Protein AF-A0AAE5H111-F1 (afdb_monomer_lite)

Organism: Clostridium beijerinckii (NCBI:txid1520)

Radius of gyration: 22.52 Å; chains: 1; bounding box: 54×67×52 Å

Sequence (196 aa):
MTNAAKEAKIIGLPVDGLAVKIDSIIILIKTIESKINTLLEQINTVMESETFPNSIRDNIELIDSLPGAGRLTAITLIAEIGDINDSGNFKGNNNKISKRGTRIGRRALYAVALASIRSNRNGIPINKVLLEYYQANMKGKKPQIALVAIIHKIINYFFAVLRNQTRLSKEILRYINKCFRKPLFKQGRLIIFRFL

pLDDT: mean 75.71, std 18.07, range [32.31, 97.88]

Foldseek 3Di:
DVVVVVVVVVPPDPPVVVVVVVVVVVVVVVVVVVVVVVVVVVVVCQLPDPPDDPLLNLLLVQQCLDQLQHNVLSNQLCVQCDDLPPPDDDDDDDDPNDPVTDPSNVVSLLSSLVRQLDADPVRHGSHPVLVCCLVPPCVPHDVVVSSVVSSVLSVLVSSLCSVVSDHDDPVSVVVSCVVVVDDCDDPRDRPPDDDD

Secondary structure (DSSP, 8-state):
-HHHHHHTTTS----HHHHHHHHHHHHHHHHHHHHHHHHHHHHHHHHHSTTS-HHHHHHHHHHHTSTT--HHHHHHHHHHH--TT--S----SS----TT--HHHHHHHHHHHHHHT-B-TTS-BSSHHHHHHHHHH-TTS-HHHHHHHHHHHHHHHHHHHHHHT----HHHHHHHHHHT-S-SEETTEE------

Structure (mmCIF, N/CA/C/O backbone):
data_AF-A0AAE5H111-F1
#
_entry.id   AF-A0AAE5H111-F1
#
loop_
_atom_site.group_PDB
_atom_site.id
_atom_site.type_symbol
_atom_site.label_atom_id
_atom_site.label_alt_id
_atom_site.label_comp_id
_atom_site.label_asym_id
_atom_site.label_entity_id
_atom_site.label_seq_id
_atom_site.pdbx_PDB_ins_code
_atom_site.Cartn_x
_atom_site.Cartn_y
_atom_site.Cartn_z
_atom_site.occupancy
_atom_site.B_iso_or_equiv
_atom_site.auth_seq_id
_atom_site.auth_comp_id
_atom_site.auth_asym_id
_atom_site.auth_atom_id
_atom_site.pdbx_PDB_model_num
ATOM 1 N N . MET A 1 1 ? 10.559 28.827 1.288 1.00 43.19 1 MET A N 1
ATOM 2 C CA . MET A 1 1 ? 11.957 28.398 1.036 1.00 43.19 1 MET A CA 1
ATOM 3 C C . MET A 1 1 ? 12.914 29.572 0.813 1.00 43.19 1 MET A C 1
ATOM 5 O O . MET A 1 1 ? 14.088 29.434 1.114 1.00 43.19 1 MET A O 1
ATOM 9 N N . THR A 1 2 ? 12.435 30.743 0.380 1.00 48.38 2 THR A N 1
ATOM 10 C CA . THR A 1 2 ? 13.246 31.958 0.161 1.00 48.38 2 THR A CA 1
ATOM 11 C C . THR A 1 2 ? 13.731 32.653 1.442 1.00 48.38 2 THR A C 1
ATOM 13 O O . THR A 1 2 ? 14.791 33.269 1.420 1.00 48.38 2 THR A O 1
ATOM 16 N N . ASN A 1 3 ? 13.009 32.532 2.563 1.00 48.31 3 ASN A N 1
ATOM 17 C CA . ASN A 1 3 ? 13.409 33.167 3.831 1.00 48.31 3 ASN A CA 1
ATOM 18 C C . ASN A 1 3 ? 14.587 32.446 4.510 1.00 48.31 3 ASN A C 1
ATOM 20 O O . ASN A 1 3 ? 15.543 33.102 4.905 1.00 48.31 3 ASN A O 1
ATOM 24 N N . ALA A 1 4 ? 14.593 31.108 4.520 1.00 55.47 4 ALA A N 1
ATOM 25 C CA . ALA A 1 4 ? 15.712 30.318 5.049 1.00 55.47 4 ALA A CA 1
ATOM 26 C C . ALA A 1 4 ? 17.018 30.528 4.250 1.00 55.47 4 ALA A C 1
ATOM 28 O O . ALA A 1 4 ? 18.105 30.558 4.817 1.00 55.47 4 ALA A O 1
ATOM 29 N N . ALA A 1 5 ? 16.914 30.742 2.931 1.00 56.38 5 ALA A N 1
ATOM 30 C CA . ALA A 1 5 ? 18.062 31.053 2.076 1.00 56.38 5 ALA A CA 1
ATOM 31 C C . ALA A 1 5 ? 18.675 32.440 2.365 1.00 56.38 5 ALA A C 1
ATOM 33 O O . ALA A 1 5 ? 19.870 32.636 2.160 1.00 56.38 5 ALA A O 1
ATOM 34 N N . LYS A 1 6 ? 17.878 33.403 2.853 1.00 56.41 6 LYS A N 1
ATOM 35 C CA . LYS A 1 6 ? 18.365 34.738 3.240 1.00 56.41 6 LYS A CA 1
ATOM 36 C C . LYS A 1 6 ? 19.071 34.731 4.598 1.00 56.41 6 LYS A C 1
ATOM 38 O O . LYS A 1 6 ? 20.051 35.450 4.753 1.00 56.41 6 LYS A O 1
ATOM 43 N N . GLU A 1 7 ? 18.626 33.903 5.542 1.00 54.41 7 GLU A N 1
ATOM 44 C CA . GLU A 1 7 ? 19.250 33.780 6.870 1.00 54.41 7 GLU A CA 1
ATOM 45 C C . GLU A 1 7 ? 20.637 33.122 6.817 1.00 54.41 7 GLU A C 1
ATOM 47 O O . GLU A 1 7 ? 21.542 33.537 7.537 1.00 54.41 7 GLU A O 1
ATOM 52 N N . ALA A 1 8 ? 20.862 32.182 5.893 1.00 55.09 8 ALA A N 1
ATOM 53 C CA . ALA A 1 8 ? 22.177 31.566 5.691 1.00 55.09 8 ALA A CA 1
ATOM 54 C C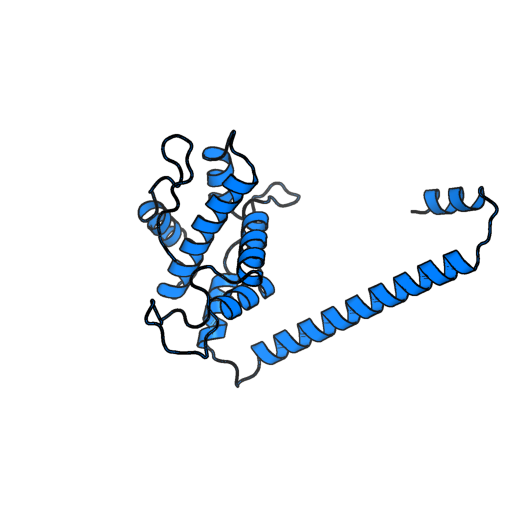 . ALA A 1 8 ? 23.257 32.563 5.219 1.00 55.09 8 ALA A C 1
ATOM 56 O O . ALA A 1 8 ? 24.440 32.344 5.461 1.00 55.09 8 ALA A O 1
ATOM 57 N N . LYS A 1 9 ? 22.866 33.684 4.592 1.00 51.09 9 LYS A N 1
ATOM 58 C CA . LYS A 1 9 ? 23.790 34.736 4.131 1.00 51.09 9 LYS A CA 1
ATOM 59 C C . LYS A 1 9 ? 24.406 35.543 5.286 1.00 51.09 9 LYS A C 1
ATOM 61 O O . LYS A 1 9 ? 25.433 36.183 5.091 1.00 51.09 9 LYS A O 1
ATOM 66 N N . ILE A 1 10 ? 23.778 35.527 6.467 1.00 54.19 10 ILE A N 1
ATOM 67 C CA . ILE A 1 10 ? 24.185 36.306 7.651 1.00 54.19 10 ILE A CA 1
ATOM 68 C C . ILE A 1 10 ? 25.302 35.594 8.436 1.00 54.19 10 ILE A C 1
ATOM 70 O O . ILE A 1 10 ? 26.107 36.247 9.097 1.00 54.19 10 ILE A O 1
ATOM 74 N N . ILE A 1 11 ? 25.416 34.268 8.317 1.00 55.59 11 ILE A N 1
ATOM 75 C CA . ILE A 1 11 ? 26.497 33.485 8.926 1.00 55.59 11 ILE A CA 1
ATOM 76 C C . ILE A 1 11 ? 27.619 33.380 7.889 1.00 55.59 11 ILE A C 1
ATOM 78 O O . ILE A 1 11 ? 27.633 32.464 7.075 1.00 55.59 11 ILE A O 1
ATOM 82 N N . GLY A 1 12 ? 28.513 34.369 7.862 1.00 48.03 12 GLY A N 1
ATOM 83 C CA . GLY A 1 12 ? 29.567 34.541 6.854 1.00 48.03 12 GLY A CA 1
ATOM 84 C C . GLY A 1 12 ? 30.634 33.437 6.787 1.00 48.03 12 GLY A C 1
ATOM 85 O O . GLY A 1 12 ? 31.807 33.712 7.009 1.00 48.03 12 GLY A O 1
ATOM 86 N N . LEU A 1 13 ? 30.263 32.208 6.423 1.00 53.59 13 LEU A N 1
ATOM 87 C CA . LEU A 1 13 ? 31.182 31.195 5.904 1.00 53.59 13 LEU A CA 1
ATOM 88 C C . LEU A 1 13 ? 30.704 30.739 4.515 1.00 53.59 13 LEU A C 1
ATOM 90 O O . LEU A 1 13 ? 29.808 29.894 4.425 1.00 53.59 13 LEU A O 1
ATOM 94 N N . PRO A 1 14 ? 31.303 31.235 3.417 1.00 58.88 14 PRO A N 1
ATOM 95 C CA . PRO A 1 14 ? 31.182 30.591 2.120 1.00 58.88 14 PRO A CA 1
ATOM 96 C C . PRO A 1 14 ? 32.030 29.317 2.167 1.00 58.88 14 PRO A C 1
ATOM 98 O O . PRO A 1 14 ? 33.199 29.300 1.797 1.00 58.88 14 PRO A O 1
ATOM 101 N N . VAL A 1 15 ? 31.476 28.238 2.718 1.00 62.09 15 VAL A N 1
ATOM 102 C CA . VAL A 1 15 ? 32.086 26.916 2.579 1.00 62.09 15 VAL A CA 1
ATOM 103 C C . VAL A 1 15 ? 31.655 26.373 1.229 1.00 62.09 15 VAL A C 1
ATOM 105 O O . VAL A 1 15 ? 30.613 25.731 1.119 1.00 62.09 15 VAL A O 1
ATOM 108 N N . ASP A 1 16 ? 32.471 26.607 0.203 1.00 68.50 16 ASP A N 1
ATOM 109 C CA . ASP A 1 16 ? 32.307 26.013 -1.132 1.00 68.50 16 ASP A CA 1
ATOM 110 C C . ASP A 1 16 ? 32.107 24.488 -1.036 1.00 68.50 16 ASP A C 1
ATOM 112 O O . ASP A 1 16 ? 31.306 23.891 -1.753 1.00 68.50 16 ASP A O 1
ATOM 116 N N . GLY A 1 17 ? 32.731 23.853 -0.037 1.00 69.19 17 GLY A N 1
ATOM 117 C CA . GLY A 1 17 ? 32.531 22.440 0.283 1.00 69.19 17 GLY A CA 1
ATOM 118 C C . GLY A 1 17 ? 31.114 22.060 0.744 1.00 69.19 17 GLY A C 1
ATOM 119 O O . GLY A 1 17 ? 30.718 20.910 0.564 1.00 69.19 17 GLY A O 1
ATOM 120 N N . LEU A 1 18 ? 30.327 22.972 1.328 1.00 73.31 18 LEU A N 1
ATOM 121 C CA . LEU A 1 18 ? 28.924 22.718 1.685 1.00 73.31 18 LEU A CA 1
ATOM 122 C C . LEU A 1 18 ? 28.033 22.745 0.439 1.00 73.31 18 LEU A C 1
ATOM 124 O O . LEU A 1 18 ? 27.199 21.856 0.279 1.00 73.31 18 LEU A O 1
ATOM 128 N N . ALA A 1 19 ? 28.249 23.715 -0.455 1.00 78.81 19 ALA A N 1
ATOM 129 C CA . ALA A 1 19 ? 27.550 23.793 -1.736 1.00 78.81 19 ALA A CA 1
ATOM 130 C C . ALA A 1 19 ? 27.813 22.533 -2.574 1.00 78.81 19 ALA A C 1
ATOM 132 O O . ALA A 1 19 ? 26.870 21.850 -2.963 1.00 78.81 19 ALA A O 1
ATOM 133 N N . VAL A 1 20 ? 29.082 22.124 -2.701 1.00 83.56 20 VAL A N 1
ATOM 134 C CA . VAL A 1 20 ? 29.473 20.889 -3.404 1.00 83.56 20 VAL A CA 1
ATOM 135 C C . VAL A 1 20 ? 28.837 19.639 -2.779 1.00 83.56 20 VAL A C 1
ATOM 137 O O . VAL A 1 20 ? 28.400 18.741 -3.500 1.00 83.56 20 VAL A O 1
ATOM 140 N 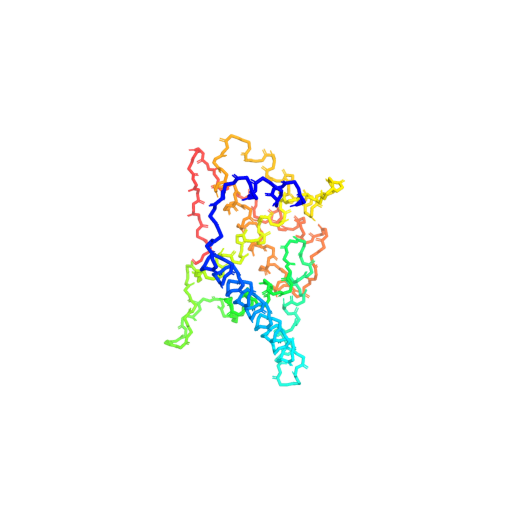N . LYS A 1 21 ? 28.737 19.559 -1.443 1.00 82.25 21 LYS A N 1
ATOM 141 C CA . LYS A 1 21 ? 28.055 18.442 -0.758 1.00 82.25 21 LYS A CA 1
ATOM 142 C C . LYS A 1 21 ? 26.555 18.418 -1.044 1.00 82.25 21 LYS A C 1
ATOM 144 O O . LYS A 1 21 ? 26.013 17.343 -1.292 1.00 82.25 21 LYS A O 1
ATOM 149 N N . ILE A 1 22 ? 25.890 19.571 -1.000 1.00 88.94 22 ILE A N 1
ATOM 150 C CA . ILE A 1 22 ? 24.458 19.686 -1.302 1.00 88.94 22 ILE A CA 1
ATOM 151 C C . ILE A 1 22 ? 24.202 19.290 -2.757 1.00 88.94 22 ILE A C 1
ATOM 153 O O . ILE A 1 22 ? 23.340 18.449 -3.004 1.00 88.94 22 ILE A O 1
ATOM 157 N N . ASP A 1 23 ? 25.000 19.799 -3.695 1.00 88.38 23 ASP A N 1
ATOM 158 C CA . ASP A 1 23 ? 24.898 19.450 -5.113 1.00 88.38 23 ASP A CA 1
ATOM 159 C C . ASP A 1 23 ? 25.121 17.952 -5.339 1.00 88.38 23 ASP A C 1
ATOM 161 O O . ASP A 1 23 ? 24.342 17.304 -6.039 1.00 88.38 23 ASP A O 1
ATOM 165 N N . SER A 1 24 ? 26.112 17.365 -4.665 1.00 89.00 24 SER A N 1
ATOM 166 C CA . SER A 1 24 ? 26.372 15.922 -4.718 1.00 89.00 24 SER A CA 1
ATOM 167 C C . SER A 1 24 ? 25.183 15.099 -4.208 1.00 89.00 24 SER A C 1
ATOM 169 O O . SER A 1 24 ? 24.798 14.114 -4.838 1.00 89.00 24 SER A O 1
ATOM 171 N N . ILE A 1 25 ? 24.561 15.504 -3.094 1.00 93.56 25 ILE A N 1
ATOM 172 C CA . ILE A 1 25 ? 23.369 14.834 -2.546 1.00 93.56 25 ILE A CA 1
ATOM 173 C C . ILE A 1 25 ? 22.183 14.975 -3.503 1.00 93.56 25 ILE A C 1
ATOM 175 O O . ILE A 1 25 ? 21.464 14.004 -3.725 1.00 93.56 25 ILE A O 1
ATOM 179 N N . ILE A 1 26 ? 21.987 16.151 -4.101 1.00 95.81 26 ILE A N 1
ATOM 180 C CA . ILE A 1 26 ? 20.918 16.383 -5.078 1.00 95.81 26 ILE A CA 1
ATOM 181 C C . ILE A 1 26 ? 21.113 15.485 -6.304 1.00 95.81 26 ILE A C 1
ATOM 183 O O . ILE A 1 26 ? 20.158 14.848 -6.748 1.00 95.81 26 ILE A O 1
ATOM 187 N N . ILE A 1 27 ? 22.336 15.394 -6.837 1.00 95.75 27 ILE A N 1
ATOM 188 C CA . ILE A 1 27 ? 22.666 14.504 -7.960 1.00 95.75 27 ILE A CA 1
ATOM 189 C C . ILE A 1 27 ? 22.398 13.045 -7.581 1.00 95.75 27 ILE A C 1
ATOM 191 O O . ILE A 1 27 ? 21.806 12.304 -8.370 1.00 95.75 27 ILE A O 1
ATOM 195 N N . LEU A 1 28 ? 22.778 12.630 -6.370 1.00 96.25 28 LEU A N 1
ATOM 196 C CA . LEU A 1 28 ? 22.537 11.273 -5.890 1.00 96.25 28 LEU A CA 1
ATOM 197 C C . LEU A 1 28 ? 21.036 10.967 -5.779 1.00 96.25 28 LEU A C 1
ATOM 199 O O . LEU A 1 28 ? 20.600 9.930 -6.274 1.00 96.25 28 LEU A O 1
ATOM 203 N N . ILE A 1 29 ? 20.241 11.870 -5.195 1.00 96.88 29 ILE A N 1
ATOM 204 C CA . ILE A 1 29 ? 18.779 11.727 -5.097 1.00 96.88 29 ILE A CA 1
ATOM 205 C C . ILE A 1 29 ? 18.167 11.598 -6.494 1.00 96.88 29 ILE A C 1
ATOM 207 O O . ILE A 1 29 ? 17.447 10.635 -6.745 1.00 96.88 29 ILE A O 1
ATOM 211 N N . LYS A 1 30 ? 18.529 12.486 -7.430 1.00 96.81 30 LYS A N 1
ATOM 212 C CA . LYS A 1 30 ? 18.050 12.435 -8.823 1.00 96.81 30 LYS A CA 1
ATOM 213 C C . LYS A 1 30 ? 18.423 11.128 -9.521 1.00 96.81 30 LYS A C 1
ATOM 215 O O . LYS A 1 30 ? 17.625 10.559 -10.263 1.00 96.81 30 LYS A O 1
ATOM 220 N N . THR A 1 31 ? 19.635 10.633 -9.278 1.00 97.25 31 THR A N 1
ATOM 221 C CA . THR A 1 31 ? 20.095 9.357 -9.840 1.00 97.25 31 THR A CA 1
ATOM 222 C C . THR A 1 31 ? 19.275 8.197 -9.281 1.00 97.25 31 THR A C 1
ATOM 224 O O . THR A 1 31 ? 18.833 7.339 -10.042 1.00 97.25 31 THR A O 1
ATOM 227 N N . ILE A 1 32 ? 19.016 8.182 -7.970 1.00 97.12 32 ILE A N 1
ATOM 228 C CA . ILE A 1 32 ? 18.171 7.168 -7.329 1.00 97.12 32 ILE A CA 1
ATOM 229 C C . ILE A 1 32 ? 16.742 7.228 -7.880 1.00 97.12 32 ILE A C 1
ATOM 231 O O . ILE A 1 32 ? 16.194 6.185 -8.221 1.00 97.12 32 ILE A O 1
ATOM 235 N N . GLU A 1 33 ? 16.160 8.418 -8.035 1.00 96.88 33 GLU A N 1
ATOM 236 C CA . GLU A 1 33 ? 14.831 8.600 -8.635 1.00 96.88 33 GLU A CA 1
ATOM 237 C C . GLU A 1 33 ? 14.772 8.040 -10.063 1.00 96.88 33 GLU A C 1
ATOM 239 O O . GLU A 1 33 ? 13.875 7.263 -10.389 1.00 96.88 33 GLU A O 1
ATOM 244 N N . SER A 1 34 ? 15.773 8.345 -10.897 1.00 96.81 34 SER A N 1
ATOM 245 C CA . SER A 1 34 ? 15.881 7.795 -12.254 1.00 96.81 34 SER A CA 1
ATOM 246 C C . SER A 1 34 ? 15.964 6.263 -12.256 1.00 96.81 34 SER A C 1
ATOM 248 O O . SER A 1 34 ? 15.281 5.601 -13.044 1.00 96.81 34 SER A O 1
ATOM 250 N N . LYS A 1 35 ? 16.755 5.677 -11.348 1.00 97.88 35 LYS A N 1
ATOM 251 C CA . LYS A 1 35 ? 16.878 4.217 -11.234 1.00 97.88 35 LYS A CA 1
ATOM 252 C C . LYS A 1 35 ? 15.602 3.559 -10.720 1.00 97.88 35 LYS A C 1
ATOM 254 O O . LYS A 1 35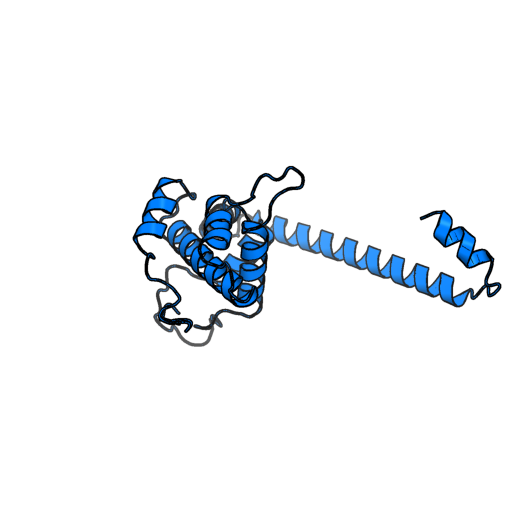 ? 15.245 2.502 -11.232 1.00 97.88 35 LYS A O 1
ATOM 259 N N . ILE A 1 36 ? 14.893 4.180 -9.778 1.00 95.88 36 ILE A N 1
ATOM 260 C CA . ILE A 1 36 ? 13.581 3.705 -9.322 1.00 95.88 36 ILE A CA 1
ATOM 261 C C . ILE A 1 36 ? 12.608 3.660 -10.502 1.00 95.88 36 ILE A C 1
ATOM 263 O O . ILE A 1 36 ? 11.995 2.623 -10.729 1.00 95.88 36 ILE A O 1
ATOM 267 N N . ASN A 1 37 ? 12.516 4.734 -11.290 1.00 96.06 37 ASN A N 1
ATOM 268 C CA . ASN A 1 37 ? 11.602 4.788 -12.434 1.00 96.06 37 ASN A CA 1
ATOM 269 C C . ASN A 1 37 ? 11.939 3.727 -13.489 1.00 96.06 37 ASN A C 1
ATOM 271 O O . ASN A 1 37 ? 11.051 3.010 -13.939 1.00 96.06 37 ASN A O 1
ATOM 275 N N . THR A 1 38 ? 13.228 3.547 -13.793 1.00 97.12 38 THR A N 1
ATOM 276 C CA . THR A 1 38 ? 13.682 2.512 -14.739 1.00 97.12 38 THR A CA 1
ATOM 277 C C . THR A 1 38 ? 13.286 1.106 -14.274 1.00 97.12 38 THR A C 1
ATOM 279 O O . THR A 1 38 ? 12.820 0.290 -15.064 1.00 97.12 38 THR A O 1
ATOM 282 N N . LEU A 1 39 ? 13.439 0.806 -12.979 1.00 95.25 39 LEU A N 1
ATOM 283 C CA . LEU A 1 39 ? 13.034 -0.487 -12.420 1.00 95.25 39 LEU A CA 1
ATOM 284 C C . LEU A 1 39 ? 11.514 -0.679 -12.454 1.00 95.25 39 LEU A C 1
ATOM 286 O O . LEU A 1 39 ? 11.043 -1.783 -12.714 1.00 95.25 39 LEU A O 1
ATOM 290 N N . LEU A 1 40 ? 10.743 0.381 -12.201 1.00 92.94 40 LEU A N 1
ATOM 291 C CA . LEU A 1 40 ? 9.283 0.328 -12.280 1.00 92.94 40 LEU A CA 1
ATOM 292 C C . LEU A 1 40 ? 8.802 0.034 -13.704 1.00 92.94 40 LEU A C 1
ATOM 294 O O . LEU A 1 40 ? 7.904 -0.788 -13.878 1.00 92.94 40 LEU A O 1
ATOM 298 N N . GLU A 1 41 ? 9.420 0.650 -14.710 1.00 93.56 41 GLU A N 1
ATOM 299 C CA . GLU A 1 41 ? 9.144 0.355 -16.119 1.00 93.56 41 GLU A CA 1
ATOM 300 C C . GLU A 1 41 ? 9.464 -1.102 -16.451 1.00 93.56 41 GLU A C 1
ATOM 302 O O . GLU A 1 41 ? 8.610 -1.802 -16.983 1.00 93.56 41 GLU A O 1
ATOM 307 N N . GLN A 1 42 ? 10.633 -1.603 -16.041 1.00 94.38 42 GLN A N 1
ATOM 308 C CA . GLN A 1 42 ? 11.007 -3.005 -16.255 1.00 94.38 42 GLN A CA 1
ATOM 309 C C . GLN A 1 42 ? 10.018 -3.988 -15.616 1.00 94.38 42 GLN A C 1
ATOM 311 O O . GLN A 1 42 ? 9.664 -4.987 -16.241 1.00 94.38 42 GLN A O 1
ATOM 316 N N . ILE A 1 43 ? 9.545 -3.708 -14.395 1.00 91.81 43 ILE A N 1
ATOM 317 C CA . ILE A 1 43 ? 8.518 -4.530 -13.738 1.00 91.81 43 ILE A CA 1
ATOM 318 C C . ILE A 1 43 ? 7.243 -4.547 -14.581 1.00 91.81 43 ILE A C 1
ATOM 320 O O . ILE A 1 43 ? 6.702 -5.622 -14.828 1.00 91.81 43 ILE A O 1
ATOM 324 N N . ASN A 1 44 ? 6.768 -3.388 -15.041 1.00 90.12 44 ASN A N 1
ATOM 325 C CA . ASN A 1 44 ? 5.556 -3.321 -15.858 1.00 90.12 44 ASN A CA 1
ATOM 326 C C . ASN A 1 44 ? 5.725 -4.072 -17.187 1.00 90.12 44 ASN A C 1
ATOM 328 O O . ASN A 1 44 ? 4.864 -4.879 -17.525 1.00 90.12 44 ASN A O 1
ATOM 332 N N . THR A 1 45 ? 6.866 -3.921 -17.864 1.00 92.94 45 THR A N 1
ATOM 333 C CA . THR A 1 45 ? 7.179 -4.663 -19.094 1.00 92.94 45 THR A CA 1
ATOM 334 C C . THR A 1 45 ? 7.150 -6.175 -18.874 1.00 92.94 45 THR A C 1
ATOM 336 O O . THR A 1 45 ? 6.570 -6.908 -19.670 1.00 92.94 45 THR A O 1
ATOM 339 N N . VAL A 1 46 ? 7.734 -6.666 -17.774 1.00 91.62 46 VAL A N 1
ATOM 340 C CA . VAL A 1 46 ? 7.700 -8.099 -17.438 1.00 91.62 46 VAL A CA 1
ATOM 341 C C . VAL A 1 46 ? 6.265 -8.554 -17.165 1.00 91.62 46 VAL A C 1
ATOM 343 O O . VAL A 1 46 ? 5.843 -9.598 -17.659 1.00 91.62 46 VAL A O 1
ATOM 346 N N . MET A 1 47 ? 5.490 -7.759 -16.431 1.00 87.31 47 MET A N 1
ATOM 347 C CA . MET A 1 47 ? 4.095 -8.068 -16.110 1.00 87.31 47 MET A CA 1
ATOM 348 C C . MET A 1 47 ? 3.199 -8.139 -17.352 1.00 87.31 47 MET A C 1
ATOM 350 O O . MET A 1 47 ? 2.274 -8.949 -17.389 1.00 87.31 47 MET A O 1
ATOM 354 N N . GLU A 1 48 ? 3.469 -7.325 -18.368 1.00 88.06 48 GLU A N 1
ATOM 355 C CA . GLU A 1 48 ? 2.701 -7.248 -19.619 1.00 88.06 48 GLU A CA 1
ATOM 356 C C . GLU A 1 48 ? 3.202 -8.228 -20.693 1.00 88.06 48 GLU A C 1
ATOM 358 O O . GLU A 1 48 ? 2.509 -8.471 -21.676 1.00 88.06 48 GLU A O 1
ATOM 363 N N . SER A 1 49 ? 4.358 -8.865 -20.485 1.00 91.25 49 SER A N 1
ATOM 364 C CA . SER A 1 49 ? 4.951 -9.793 -21.455 1.00 91.25 49 SER A CA 1
ATOM 365 C C . SER A 1 49 ? 4.131 -11.074 -21.641 1.00 91.25 49 SER A C 1
ATOM 367 O O . SER A 1 49 ? 3.678 -11.674 -20.673 1.00 91.25 49 SER A O 1
ATOM 369 N N . GLU A 1 50 ? 3.957 -11.561 -22.868 1.00 86.31 50 GLU A N 1
ATOM 370 C CA . GLU A 1 50 ? 3.113 -12.739 -23.163 1.00 86.31 50 GLU A CA 1
ATOM 371 C C . GLU A 1 50 ? 3.512 -14.015 -22.399 1.00 86.31 50 GLU A C 1
ATOM 373 O O . GLU A 1 50 ? 2.685 -14.894 -22.169 1.00 86.31 50 GLU A O 1
ATOM 378 N N . THR A 1 51 ? 4.767 -14.101 -21.956 1.00 89.69 51 THR A N 1
ATOM 379 C CA . THR A 1 51 ? 5.304 -15.230 -21.188 1.00 89.69 51 THR A CA 1
ATOM 380 C C . THR A 1 51 ? 4.892 -15.217 -19.715 1.00 89.69 51 THR A C 1
ATOM 382 O O . THR A 1 51 ? 5.042 -16.233 -19.031 1.00 89.69 51 THR A O 1
ATOM 385 N N . PHE A 1 52 ? 4.373 -14.099 -19.201 1.00 87.56 52 PHE A N 1
ATOM 386 C CA . PHE A 1 52 ? 3.961 -13.999 -17.807 1.00 87.56 52 PHE A CA 1
ATOM 387 C C . PHE A 1 52 ? 2.601 -14.688 -17.573 1.00 87.56 52 PHE A C 1
ATOM 389 O O . PHE A 1 52 ? 1.638 -14.398 -18.287 1.00 87.56 52 PHE A O 1
ATOM 396 N N . PRO A 1 53 ? 2.466 -15.566 -16.559 1.00 88.31 53 PRO A N 1
ATOM 397 C CA . PRO A 1 53 ? 1.250 -16.354 -16.365 1.00 88.31 53 PRO A CA 1
ATOM 398 C C . PRO A 1 53 ? -0.001 -15.502 -16.109 1.00 88.31 53 PRO A C 1
ATOM 400 O O . PRO A 1 53 ? -0.053 -14.731 -15.146 1.00 88.31 53 PRO A O 1
ATOM 403 N N . ASN A 1 54 ? -1.050 -15.715 -16.910 1.00 86.94 54 ASN A N 1
ATOM 404 C CA . ASN A 1 54 ? -2.335 -15.014 -16.766 1.00 86.94 54 ASN A CA 1
ATOM 405 C C . ASN A 1 54 ? -2.962 -15.212 -15.378 1.00 86.94 54 ASN A C 1
ATOM 407 O O . ASN A 1 54 ? -3.408 -14.248 -14.771 1.00 86.94 54 ASN A O 1
ATOM 411 N N . SER A 1 55 ? -2.869 -16.418 -14.809 1.00 84.94 55 SER A N 1
ATOM 412 C CA . SER A 1 55 ? -3.371 -16.703 -13.457 1.00 84.94 55 SER A CA 1
ATOM 413 C C . SER A 1 55 ? -2.751 -15.807 -12.378 1.00 84.94 55 SER A C 1
ATOM 415 O O . SER A 1 55 ? -3.414 -15.428 -11.415 1.00 84.94 55 SER A O 1
ATOM 417 N N . ILE A 1 56 ? -1.476 -15.438 -12.527 1.00 87.00 56 ILE A N 1
ATOM 418 C CA . ILE A 1 56 ? -0.787 -14.546 -11.592 1.00 87.00 56 ILE A CA 1
ATOM 419 C C . ILE A 1 56 ? -1.234 -13.097 -11.817 1.00 87.00 56 ILE A C 1
ATOM 421 O O . ILE A 1 56 ? -1.410 -12.367 -10.841 1.00 87.00 56 ILE A O 1
ATOM 425 N N . ARG A 1 57 ? -1.474 -12.683 -13.070 1.00 88.38 57 ARG A N 1
ATOM 426 C CA . ARG A 1 57 ? -2.019 -11.349 -13.383 1.00 88.38 57 ARG A CA 1
ATOM 427 C C . ARG A 1 57 ? -3.388 -11.142 -12.764 1.00 88.38 57 ARG A C 1
ATOM 429 O O . ARG A 1 57 ? -3.583 -10.141 -12.082 1.00 88.38 57 ARG A O 1
ATOM 436 N N . ASP A 1 58 ? -4.277 -12.111 -12.942 1.00 88.38 58 ASP A N 1
ATOM 437 C CA . ASP A 1 58 ? -5.641 -12.055 -12.422 1.00 88.38 58 ASP A CA 1
ATOM 438 C C . ASP A 1 58 ? -5.616 -11.938 -10.892 1.00 88.38 58 ASP A C 1
ATOM 440 O O . ASP A 1 58 ? -6.274 -11.079 -10.306 1.00 88.38 58 ASP A O 1
ATOM 444 N N . ASN A 1 59 ? -4.756 -12.717 -10.227 1.00 89.06 59 ASN A N 1
ATOM 445 C CA . ASN A 1 59 ? -4.555 -12.624 -8.780 1.00 89.06 59 ASN A CA 1
ATOM 446 C C . ASN A 1 59 ? -4.022 -11.250 -8.333 1.00 89.06 59 ASN A C 1
ATOM 448 O O . ASN A 1 59 ? -4.446 -10.733 -7.296 1.00 89.06 59 ASN A O 1
ATOM 452 N N . ILE A 1 60 ? -3.101 -10.648 -9.092 1.00 90.38 60 ILE A N 1
ATOM 453 C CA . ILE A 1 60 ? -2.592 -9.299 -8.809 1.00 90.38 60 ILE A CA 1
ATOM 454 C C . ILE A 1 60 ? -3.710 -8.269 -8.962 1.00 90.38 60 ILE A C 1
ATOM 456 O O . ILE A 1 60 ? -3.872 -7.440 -8.070 1.00 90.38 60 ILE A O 1
ATOM 460 N N . GLU A 1 61 ? -4.503 -8.338 -10.033 1.00 89.88 61 GLU A N 1
ATOM 461 C CA . GLU A 1 61 ? -5.629 -7.429 -10.267 1.00 89.88 61 GLU A CA 1
ATOM 462 C C . GLU A 1 61 ? -6.687 -7.549 -9.161 1.00 89.88 61 GLU A C 1
ATOM 464 O O . GLU A 1 61 ? -7.195 -6.549 -8.647 1.00 89.88 61 GLU A O 1
ATOM 469 N N . LEU A 1 62 ? -6.975 -8.775 -8.724 1.00 89.06 62 LEU A N 1
ATOM 470 C CA . LEU A 1 62 ? -7.886 -9.034 -7.617 1.00 89.06 62 LEU A CA 1
ATOM 471 C C . LEU A 1 62 ? -7.404 -8.390 -6.310 1.00 89.06 62 LEU A C 1
ATOM 473 O O . LEU A 1 62 ? -8.215 -7.782 -5.606 1.00 89.06 62 LEU A O 1
ATOM 477 N N . ILE A 1 63 ? -6.110 -8.476 -5.981 1.00 89.00 63 ILE A N 1
ATOM 478 C CA . ILE A 1 63 ? -5.563 -7.810 -4.788 1.00 89.00 63 ILE A CA 1
ATOM 479 C C . ILE A 1 63 ? -5.516 -6.289 -4.968 1.00 89.00 63 ILE A C 1
ATOM 481 O O . ILE A 1 63 ? -5.863 -5.572 -4.033 1.00 89.00 63 ILE A O 1
ATOM 485 N N . ASP A 1 64 ? -5.120 -5.789 -6.139 1.00 90.31 64 ASP A N 1
ATOM 486 C CA . ASP A 1 64 ? -5.046 -4.351 -6.446 1.00 90.31 64 ASP A CA 1
ATOM 487 C C . ASP A 1 64 ? -6.427 -3.674 -6.391 1.00 90.31 64 ASP A C 1
ATOM 489 O O . ASP A 1 64 ? -6.556 -2.510 -6.023 1.00 90.31 64 ASP A O 1
ATOM 493 N N . SER A 1 65 ? -7.499 -4.430 -6.647 1.00 87.56 65 SER A N 1
ATOM 494 C CA . SER A 1 65 ? -8.875 -3.940 -6.490 1.00 87.56 65 SER A CA 1
ATOM 495 C C . SER A 1 65 ? -9.266 -3.614 -5.038 1.00 87.56 65 SER A C 1
ATOM 497 O O . SER A 1 65 ? -10.320 -3.017 -4.793 1.00 87.56 65 SER A O 1
ATOM 499 N N . LEU A 1 66 ? -8.454 -4.008 -4.051 1.00 85.31 66 LEU A N 1
ATOM 500 C CA . LEU A 1 66 ? -8.768 -3.822 -2.641 1.00 85.31 66 LEU A CA 1
ATOM 501 C C . LEU A 1 66 ? -8.375 -2.424 -2.155 1.00 85.31 66 LEU A C 1
ATOM 503 O O . LEU A 1 66 ? -7.219 -2.020 -2.273 1.00 85.31 66 LEU A O 1
ATOM 507 N N . PRO A 1 67 ? -9.288 -1.693 -1.492 1.00 83.62 67 PRO A N 1
ATOM 508 C CA . PRO A 1 67 ? -8.988 -0.357 -0.999 1.00 83.62 67 PRO A CA 1
ATOM 509 C C . PRO A 1 67 ? -7.869 -0.4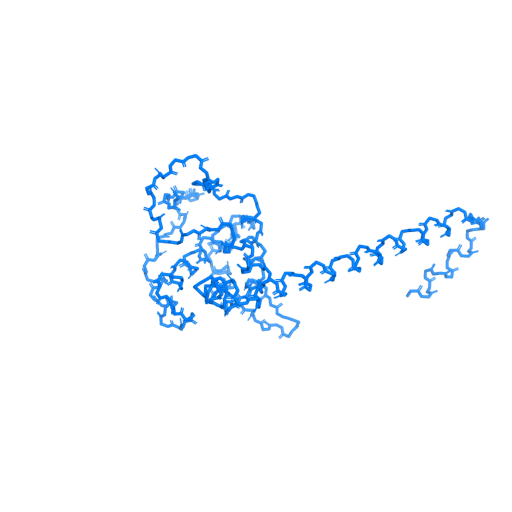02 0.047 1.00 83.62 67 PRO A C 1
ATOM 511 O O . PRO A 1 67 ? -8.030 -0.991 1.119 1.00 83.62 67 PRO A O 1
ATOM 514 N N . GLY A 1 68 ? -6.752 0.254 -0.273 1.00 85.12 68 GLY A N 1
ATOM 515 C CA . GLY A 1 68 ? -5.540 0.295 0.547 1.00 85.12 68 GLY A CA 1
ATOM 516 C C . GLY A 1 68 ? -4.414 -0.623 0.059 1.00 85.12 68 GLY A C 1
ATOM 517 O O . GLY A 1 68 ? -3.287 -0.459 0.522 1.00 85.12 68 GLY A O 1
ATOM 518 N N . ALA A 1 69 ? -4.677 -1.543 -0.874 1.00 89.00 69 ALA A N 1
ATOM 519 C CA . ALA A 1 69 ? -3.646 -2.271 -1.606 1.00 89.00 69 ALA A CA 1
ATOM 520 C C . ALA A 1 69 ? -3.423 -1.580 -2.956 1.00 89.00 69 ALA A C 1
ATOM 522 O O . ALA A 1 69 ? -4.373 -1.340 -3.683 1.00 89.00 69 ALA A O 1
ATOM 523 N N . GLY A 1 70 ? -2.181 -1.205 -3.257 1.00 88.81 70 GLY A N 1
ATOM 524 C CA . GLY A 1 70 ? -1.813 -0.680 -4.575 1.00 88.81 70 GLY A CA 1
ATOM 525 C C . GLY A 1 70 ? -1.030 -1.701 -5.395 1.00 88.81 70 GLY A C 1
ATOM 526 O O . GLY A 1 70 ? -0.428 -2.617 -4.827 1.00 88.81 70 GLY A O 1
ATOM 527 N N . ARG A 1 71 ? -0.943 -1.491 -6.708 1.00 90.38 71 ARG A N 1
ATOM 528 C CA . ARG A 1 71 ? -0.346 -2.418 -7.683 1.00 90.38 71 ARG A CA 1
ATOM 529 C C . ARG A 1 71 ? 0.986 -3.030 -7.252 1.00 90.38 71 ARG A C 1
ATOM 531 O O . ARG A 1 71 ? 1.112 -4.246 -7.193 1.00 90.38 71 ARG A O 1
ATOM 538 N N . LEU A 1 72 ? 1.972 -2.216 -6.868 1.00 91.44 72 LEU A N 1
ATOM 539 C CA . LEU A 1 72 ? 3.286 -2.724 -6.435 1.00 91.44 72 LEU A CA 1
ATOM 540 C C . LEU A 1 72 ? 3.204 -3.560 -5.154 1.00 91.44 72 LEU A C 1
ATOM 542 O O . LEU A 1 72 ? 3.915 -4.555 -5.010 1.00 91.44 72 LEU A O 1
ATOM 546 N N . THR A 1 73 ? 2.325 -3.179 -4.223 1.00 91.81 73 THR A N 1
ATOM 547 C CA . THR A 1 73 ? 2.089 -3.977 -3.014 1.00 91.81 73 THR A CA 1
ATOM 548 C C . THR A 1 73 ? 1.374 -5.280 -3.346 1.00 91.81 73 THR A C 1
ATOM 550 O O . THR A 1 73 ? 1.737 -6.299 -2.773 1.00 91.81 73 THR A O 1
ATOM 553 N N . ALA A 1 74 ? 0.442 -5.280 -4.303 1.00 91.38 74 ALA A N 1
ATOM 554 C CA . ALA A 1 74 ? -0.224 -6.481 -4.795 1.00 91.38 74 ALA A CA 1
ATOM 555 C C . ALA A 1 74 ? 0.777 -7.440 -5.461 1.00 91.38 74 ALA A C 1
ATOM 557 O O . ALA A 1 74 ? 0.847 -8.601 -5.069 1.00 91.38 74 ALA A O 1
ATOM 558 N N . ILE A 1 75 ? 1.629 -6.933 -6.362 1.00 91.44 75 ILE A N 1
ATOM 559 C CA . ILE A 1 75 ? 2.731 -7.689 -6.984 1.00 91.44 75 ILE A CA 1
ATOM 560 C C . ILE A 1 75 ? 3.638 -8.294 -5.907 1.00 91.44 75 ILE A C 1
ATOM 562 O O . ILE A 1 75 ? 3.903 -9.493 -5.917 1.00 91.44 75 ILE A O 1
ATOM 566 N N . THR A 1 76 ? 4.065 -7.480 -4.936 1.00 91.00 76 THR A N 1
ATOM 567 C CA . THR A 1 76 ? 4.918 -7.941 -3.830 1.00 91.00 76 T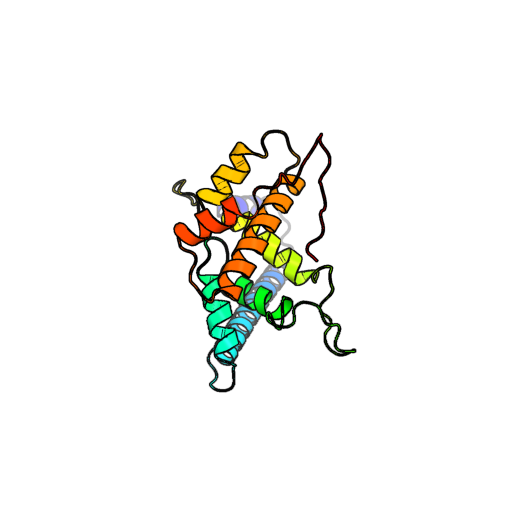HR A CA 1
ATOM 568 C C . THR A 1 76 ? 4.229 -9.038 -3.022 1.00 91.00 76 THR A C 1
ATOM 570 O O . THR A 1 76 ? 4.844 -10.039 -2.686 1.00 91.00 76 THR A O 1
ATOM 573 N N . LEU A 1 77 ? 2.948 -8.876 -2.695 1.00 88.69 77 LEU A N 1
ATOM 574 C CA . LEU A 1 77 ? 2.210 -9.861 -1.909 1.00 88.69 77 LEU A CA 1
ATOM 575 C C . LEU A 1 77 ? 2.061 -11.185 -2.654 1.00 88.69 77 LEU A C 1
ATOM 577 O O . LEU A 1 77 ? 2.292 -12.223 -2.048 1.00 88.69 77 LEU A O 1
ATOM 581 N N . ILE A 1 78 ? 1.730 -11.162 -3.945 1.00 86.56 78 ILE A N 1
ATOM 582 C CA . ILE A 1 78 ? 1.623 -12.379 -4.759 1.00 86.56 78 ILE A CA 1
ATOM 583 C C . ILE A 1 78 ? 2.976 -13.085 -4.878 1.00 86.56 78 ILE A C 1
ATOM 585 O O . ILE A 1 78 ? 3.047 -14.295 -4.672 1.00 86.56 78 ILE A O 1
ATOM 589 N N . ALA A 1 79 ? 4.057 -12.334 -5.101 1.00 86.19 79 ALA A N 1
ATOM 590 C CA . ALA A 1 79 ? 5.409 -12.889 -5.137 1.00 86.19 79 ALA A CA 1
ATOM 591 C C . ALA A 1 79 ? 5.813 -13.558 -3.807 1.00 86.19 79 ALA A C 1
ATOM 593 O O . ALA A 1 79 ? 6.522 -14.560 -3.805 1.00 86.19 79 ALA A O 1
ATOM 594 N N . GLU A 1 80 ? 5.346 -13.026 -2.674 1.00 82.38 80 GLU A N 1
ATOM 595 C CA . GLU A 1 80 ? 5.664 -13.538 -1.334 1.00 82.38 80 GLU A CA 1
ATOM 596 C C . GLU A 1 80 ? 4.726 -14.664 -0.858 1.00 82.38 80 GLU A C 1
ATOM 598 O O . GLU A 1 80 ? 5.111 -15.462 0.000 1.00 82.38 80 GLU A O 1
ATOM 603 N N . ILE A 1 81 ? 3.493 -14.719 -1.376 1.00 73.81 81 ILE A N 1
ATOM 604 C CA . ILE A 1 81 ? 2.490 -15.753 -1.066 1.00 73.81 81 ILE A CA 1
ATOM 605 C C . ILE A 1 81 ? 2.717 -17.017 -1.907 1.00 73.81 81 ILE A C 1
ATOM 607 O O . ILE A 1 81 ? 2.421 -18.108 -1.428 1.00 73.81 81 ILE A O 1
ATOM 611 N N . GLY A 1 82 ? 3.272 -16.902 -3.115 1.00 69.75 82 GLY A N 1
ATOM 612 C CA . GLY A 1 82 ? 3.515 -18.054 -3.983 1.00 69.75 82 GLY A CA 1
ATOM 613 C C . GLY A 1 82 ? 2.221 -18.740 -4.439 1.00 69.75 82 GLY A C 1
ATOM 614 O O . GLY A 1 82 ? 1.204 -18.083 -4.656 1.00 69.75 82 GLY A O 1
ATOM 615 N N . ASP A 1 83 ? 2.264 -20.064 -4.615 1.00 62.88 83 ASP A N 1
ATOM 616 C CA . ASP A 1 83 ? 1.127 -20.844 -5.115 1.00 62.88 83 ASP A CA 1
ATOM 617 C C . ASP A 1 83 ? 0.022 -20.987 -4.050 1.00 62.88 83 ASP A C 1
ATOM 619 O O . ASP A 1 83 ? 0.215 -21.579 -2.987 1.00 62.88 83 ASP A O 1
ATOM 623 N N . ILE A 1 84 ? -1.154 -20.431 -4.343 1.00 60.03 84 ILE A N 1
ATOM 624 C CA . ILE A 1 84 ? -2.297 -20.331 -3.421 1.00 60.03 84 ILE A CA 1
ATOM 625 C C . ILE A 1 84 ? -2.997 -21.692 -3.242 1.00 60.03 84 ILE A C 1
ATOM 627 O O . ILE A 1 84 ? -3.689 -21.906 -2.243 1.00 60.03 84 ILE A O 1
ATOM 631 N N . ASN A 1 85 ? -2.802 -22.625 -4.181 1.00 56.03 85 ASN A N 1
ATOM 632 C CA . ASN A 1 85 ? -3.449 -23.939 -4.168 1.00 56.03 85 ASN A CA 1
ATOM 633 C C . ASN A 1 85 ? -2.714 -24.980 -3.309 1.00 56.03 85 ASN A C 1
ATOM 635 O O . ASN A 1 85 ? -3.331 -25.955 -2.868 1.00 56.03 85 ASN A O 1
ATOM 639 N N . ASP A 1 86 ? -1.428 -24.773 -3.006 1.00 52.47 86 ASP A N 1
ATOM 640 C CA . ASP A 1 86 ? -0.648 -25.681 -2.159 1.00 52.47 86 ASP A CA 1
ATOM 641 C C . ASP A 1 86 ? -0.929 -25.388 -0.671 1.00 52.47 86 ASP A C 1
ATOM 643 O O . ASP A 1 86 ? -0.146 -24.812 0.085 1.00 52.47 86 ASP A O 1
ATOM 647 N N . SER A 1 87 ? -2.113 -25.822 -0.242 1.00 44.19 87 SER A N 1
ATOM 648 C CA . SER A 1 87 ? -2.637 -25.761 1.126 1.00 44.19 87 SER A CA 1
ATOM 649 C C . SER A 1 87 ? -1.921 -26.711 2.107 1.00 44.19 87 SER A C 1
ATOM 651 O O . SER A 1 87 ? -2.540 -27.497 2.820 1.00 44.19 87 SER A O 1
ATOM 653 N N . GLY A 1 88 ? -0.593 -26.596 2.213 1.00 47.75 88 GLY A N 1
ATOM 654 C CA . GLY A 1 88 ? 0.156 -27.069 3.382 1.00 47.75 88 GLY A CA 1
ATOM 655 C C . GLY A 1 88 ? 0.885 -28.408 3.264 1.00 47.75 88 GLY A C 1
ATOM 656 O O . GLY A 1 88 ? 1.461 -28.845 4.263 1.00 47.75 88 GLY A O 1
ATOM 657 N N . ASN A 1 89 ? 0.957 -29.027 2.083 1.00 43.59 89 ASN A N 1
ATOM 658 C CA . ASN A 1 89 ? 1.864 -30.157 1.880 1.00 43.59 89 ASN A CA 1
ATOM 659 C C . ASN A 1 89 ? 3.277 -29.641 1.589 1.00 43.59 89 ASN A C 1
ATOM 661 O O . ASN A 1 89 ? 3.541 -29.036 0.555 1.00 43.59 89 ASN A O 1
ATOM 665 N N . PHE A 1 90 ? 4.191 -29.863 2.537 1.00 50.03 90 PHE A N 1
ATOM 666 C CA . PHE A 1 90 ? 5.611 -29.551 2.390 1.00 50.03 90 PHE A CA 1
ATOM 667 C C . PHE A 1 90 ? 6.199 -30.363 1.226 1.00 50.03 90 PHE A C 1
ATOM 669 O O . PHE A 1 90 ? 6.500 -31.544 1.378 1.00 50.03 90 PHE A O 1
ATOM 676 N N . LYS A 1 91 ? 6.353 -29.731 0.059 1.00 51.66 91 LYS A N 1
ATOM 677 C CA . LYS A 1 91 ? 7.147 -30.251 -1.061 1.00 51.66 91 LYS A CA 1
ATOM 678 C C . LYS A 1 91 ? 8.571 -29.709 -0.911 1.00 51.66 91 LYS A C 1
ATOM 680 O O . LYS A 1 91 ? 8.767 -28.510 -0.735 1.00 51.66 91 LYS A O 1
ATOM 685 N N . GLY A 1 92 ? 9.545 -30.613 -0.867 1.00 45.78 92 GLY A N 1
ATOM 686 C CA . GLY A 1 92 ? 10.907 -30.358 -0.398 1.00 45.78 92 GLY A CA 1
ATOM 687 C C . GLY A 1 92 ? 11.677 -29.202 -1.064 1.00 45.78 92 GLY A C 1
ATOM 688 O O . GLY A 1 92 ? 11.529 -28.895 -2.243 1.00 45.78 92 GLY A O 1
ATOM 689 N N . ASN A 1 93 ? 12.532 -28.605 -0.230 1.00 47.44 93 ASN A N 1
ATOM 690 C CA . ASN A 1 93 ? 13.752 -27.805 -0.420 1.00 47.44 93 ASN A CA 1
ATOM 691 C C . ASN A 1 93 ? 13.880 -26.622 -1.398 1.00 47.44 93 ASN A C 1
ATOM 693 O O . ASN A 1 93 ? 14.828 -25.869 -1.193 1.00 47.44 93 ASN A O 1
ATOM 697 N N . ASN A 1 94 ? 12.964 -26.344 -2.332 1.00 49.59 94 ASN A N 1
ATOM 698 C CA . ASN A 1 94 ? 13.144 -25.189 -3.242 1.00 49.59 94 ASN A CA 1
ATOM 699 C C . ASN A 1 94 ? 12.153 -24.024 -3.065 1.00 49.59 94 ASN A C 1
ATOM 701 O O . ASN A 1 94 ? 12.374 -22.960 -3.637 1.00 49.59 94 ASN A O 1
ATOM 705 N N . ASN A 1 95 ? 11.137 -24.148 -2.203 1.00 49.53 95 ASN A N 1
ATOM 706 C CA . ASN A 1 95 ? 10.205 -23.052 -1.910 1.00 49.53 95 ASN A CA 1
ATOM 707 C C . ASN A 1 95 ? 10.433 -22.496 -0.500 1.00 49.53 95 ASN A C 1
ATOM 709 O O . ASN A 1 95 ? 9.979 -23.055 0.498 1.00 49.53 95 ASN A O 1
ATOM 713 N N . LYS A 1 96 ? 11.114 -21.347 -0.400 1.00 45.59 96 LYS A N 1
ATOM 714 C CA . LYS A 1 96 ? 11.353 -20.631 0.867 1.00 45.59 96 LYS A CA 1
ATOM 715 C C . LYS A 1 96 ? 10.124 -19.821 1.309 1.00 45.59 96 LYS A C 1
ATOM 717 O O . LYS A 1 96 ? 10.256 -18.679 1.741 1.00 45.59 96 LYS A O 1
ATOM 722 N N . ILE A 1 97 ? 8.925 -20.402 1.241 1.00 46.97 97 ILE A N 1
ATOM 723 C CA . ILE A 1 97 ? 7.750 -19.821 1.890 1.00 46.97 97 ILE A CA 1
ATOM 724 C C . ILE A 1 97 ? 7.722 -20.281 3.346 1.00 46.97 97 ILE A C 1
ATOM 726 O O . ILE A 1 97 ? 7.526 -21.449 3.676 1.00 46.97 97 ILE A O 1
ATOM 730 N N . SER A 1 98 ? 8.007 -19.363 4.267 1.00 47.44 98 SER A N 1
ATOM 731 C CA . SER A 1 98 ? 7.936 -19.698 5.688 1.00 47.44 98 SER A CA 1
ATOM 732 C C . SER A 1 98 ? 6.469 -19.761 6.118 1.00 47.44 98 SER A C 1
ATOM 734 O O . SER A 1 98 ? 5.731 -18.803 5.879 1.00 47.44 98 SER A O 1
ATOM 736 N N . LYS A 1 99 ? 6.088 -20.778 6.904 1.00 47.78 99 LYS A N 1
ATOM 737 C CA . LYS A 1 99 ? 4.856 -20.814 7.732 1.00 47.78 99 LYS A CA 1
ATOM 738 C C . LYS A 1 99 ? 4.752 -19.641 8.735 1.00 47.78 99 LYS A C 1
ATOM 740 O O . LYS A 1 99 ? 4.056 -19.707 9.730 1.00 47.78 99 LYS A O 1
ATOM 745 N N . ARG A 1 100 ? 5.550 -18.585 8.574 1.00 54.12 100 ARG A N 1
ATOM 746 C CA . ARG A 1 100 ? 5.679 -17.407 9.440 1.00 54.12 100 ARG A CA 1
ATOM 747 C C . ARG A 1 100 ? 5.651 -16.095 8.635 1.00 54.12 100 ARG A C 1
ATOM 749 O O . ARG A 1 100 ? 5.803 -15.027 9.229 1.00 54.12 100 ARG A O 1
ATOM 756 N N . GLY A 1 101 ? 5.462 -16.167 7.310 1.00 62.00 101 GLY A N 1
ATOM 757 C CA . GLY A 1 101 ? 5.536 -15.043 6.371 1.00 62.00 101 GLY A CA 1
ATOM 758 C C . GLY A 1 101 ? 6.940 -14.432 6.249 1.00 62.00 101 GLY A C 1
ATOM 759 O O . GLY A 1 101 ? 7.697 -14.344 7.223 1.00 62.00 101 GLY A O 1
ATOM 760 N N . THR A 1 102 ? 7.309 -13.955 5.064 1.00 76.12 102 THR A N 1
ATOM 761 C CA . THR A 1 102 ? 8.591 -13.260 4.865 1.00 76.12 102 THR A CA 1
ATOM 762 C C . THR A 1 102 ? 8.577 -11.863 5.497 1.00 76.12 102 THR A C 1
ATOM 764 O O . THR A 1 102 ? 7.525 -11.284 5.789 1.00 76.12 102 THR A O 1
ATOM 767 N N . ARG A 1 103 ? 9.763 -11.293 5.751 1.00 81.38 103 ARG A N 1
ATOM 768 C CA . ARG A 1 103 ? 9.885 -9.919 6.276 1.00 81.38 103 ARG A CA 1
ATOM 769 C C . ARG A 1 103 ? 9.279 -8.899 5.307 1.00 81.38 103 ARG A C 1
ATOM 771 O O . ARG A 1 103 ? 8.692 -7.917 5.759 1.00 81.38 103 ARG A O 1
ATOM 778 N N . ILE A 1 104 ? 9.434 -9.135 4.006 1.00 85.81 104 ILE A N 1
ATOM 779 C CA . ILE A 1 104 ? 8.934 -8.274 2.933 1.00 85.81 104 ILE A CA 1
ATOM 780 C C . ILE A 1 104 ? 7.406 -8.354 2.878 1.00 85.81 104 ILE A C 1
ATOM 782 O O . ILE A 1 104 ? 6.756 -7.320 3.020 1.00 85.81 104 ILE A O 1
ATOM 786 N N . GLY A 1 105 ? 6.826 -9.559 2.839 1.00 86.31 105 GLY A N 1
ATOM 787 C CA . GLY A 1 105 ? 5.371 -9.744 2.867 1.00 86.31 105 GLY A CA 1
ATOM 788 C C . GLY A 1 105 ? 4.716 -9.125 4.107 1.00 86.31 105 GLY A C 1
ATOM 789 O O . GLY A 1 105 ? 3.704 -8.436 4.006 1.00 86.31 105 GLY A O 1
ATOM 790 N N . ARG A 1 106 ? 5.340 -9.253 5.289 1.00 85.81 106 ARG A N 1
ATOM 791 C CA . ARG A 1 106 ? 4.863 -8.588 6.519 1.00 85.81 106 ARG A CA 1
ATOM 792 C C . ARG A 1 106 ? 4.873 -7.062 6.417 1.00 85.81 106 ARG A C 1
ATOM 794 O O . ARG A 1 106 ? 3.949 -6.416 6.906 1.00 85.81 106 ARG A O 1
ATOM 801 N N . ARG A 1 107 ? 5.903 -6.480 5.795 1.00 90.12 107 ARG A N 1
ATOM 802 C CA . ARG A 1 107 ? 5.985 -5.030 5.557 1.00 90.12 107 ARG A CA 1
ATOM 803 C C . ARG A 1 107 ? 4.940 -4.567 4.547 1.00 90.12 107 ARG A C 1
ATOM 805 O O . ARG A 1 107 ? 4.311 -3.543 4.790 1.00 90.12 107 ARG A O 1
ATOM 812 N N . ALA A 1 108 ? 4.721 -5.331 3.479 1.00 91.62 108 ALA A N 1
ATOM 813 C CA . ALA A 1 108 ? 3.673 -5.054 2.503 1.00 91.62 108 ALA A CA 1
ATOM 814 C C . ALA A 1 108 ? 2.289 -5.071 3.173 1.00 91.62 108 ALA A C 1
ATOM 816 O O . ALA A 1 108 ? 1.565 -4.084 3.099 1.00 91.62 108 ALA A O 1
ATOM 817 N N . LEU A 1 109 ? 1.966 -6.117 3.942 1.00 90.44 109 LEU A N 1
ATOM 818 C CA . LEU A 1 109 ? 0.714 -6.201 4.706 1.00 90.44 109 LEU A CA 1
ATOM 819 C C . LEU A 1 109 ? 0.534 -5.040 5.689 1.00 90.44 109 LEU A C 1
ATOM 821 O O . LEU A 1 109 ? -0.561 -4.497 5.821 1.00 90.44 109 LEU A O 1
ATOM 825 N N . TYR A 1 110 ? 1.607 -4.641 6.372 1.00 91.81 110 TYR A N 1
ATOM 826 C CA . TYR A 1 110 ? 1.581 -3.498 7.279 1.00 91.81 110 TYR A CA 1
ATOM 827 C C . TYR A 1 110 ? 1.299 -2.181 6.542 1.00 91.81 110 TYR A C 1
ATOM 829 O O . TYR A 1 110 ? 0.493 -1.378 7.012 1.00 91.81 110 TYR A O 1
ATOM 837 N N . ALA A 1 111 ? 1.913 -1.975 5.373 1.00 93.00 111 ALA A N 1
ATOM 838 C CA . ALA A 1 111 ? 1.657 -0.812 4.528 1.00 93.00 111 ALA A CA 1
ATOM 839 C C . ALA A 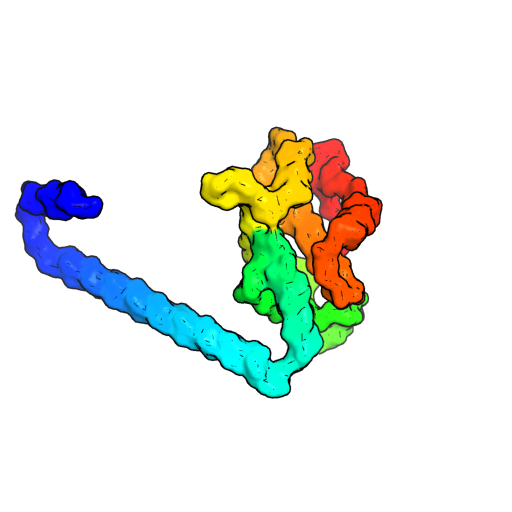1 111 ? 0.197 -0.774 4.050 1.00 93.00 111 ALA A C 1
ATOM 841 O O . ALA A 1 111 ? -0.456 0.262 4.175 1.00 93.00 111 ALA A O 1
ATOM 842 N N . VAL A 1 112 ? -0.341 -1.916 3.604 1.00 92.88 112 VAL A N 1
ATOM 843 C CA . VAL A 1 112 ? -1.751 -2.042 3.200 1.00 92.88 112 VAL A CA 1
ATOM 844 C C . VAL A 1 112 ? -2.685 -1.740 4.372 1.00 92.88 112 VAL A C 1
ATOM 846 O O . VAL A 1 112 ? -3.659 -1.005 4.215 1.00 92.88 112 VAL A O 1
ATOM 849 N N . ALA A 1 113 ? -2.388 -2.252 5.569 1.00 92.50 113 ALA A N 1
ATOM 850 C CA . ALA A 1 113 ? -3.189 -1.992 6.763 1.00 92.50 113 ALA A CA 1
ATOM 851 C C . ALA A 1 113 ? -3.225 -0.508 7.137 1.00 92.50 113 ALA A C 1
ATOM 853 O O . ALA A 1 113 ? -4.304 0.024 7.399 1.00 92.50 113 ALA A O 1
ATOM 854 N N . LEU A 1 114 ? -2.073 0.166 7.112 1.00 92.94 114 LEU A N 1
ATOM 855 C CA . LEU A 1 114 ? -1.986 1.607 7.348 1.00 92.94 114 LEU A CA 1
ATOM 856 C C . LEU A 1 114 ? -2.759 2.413 6.303 1.00 92.94 114 LEU A C 1
ATOM 858 O O . LEU A 1 114 ? -3.496 3.330 6.662 1.00 92.94 114 LEU A O 1
ATOM 862 N N . ALA A 1 115 ? -2.609 2.069 5.023 1.00 92.50 115 ALA A N 1
ATOM 863 C CA . ALA A 1 115 ? -3.328 2.731 3.941 1.00 92.50 115 ALA A CA 1
ATOM 864 C C . ALA A 1 115 ? -4.846 2.526 4.067 1.00 92.50 115 ALA A C 1
ATOM 866 O O . ALA A 1 115 ? -5.612 3.465 3.890 1.00 92.50 115 ALA A O 1
ATOM 867 N N . SER A 1 116 ? -5.283 1.329 4.459 1.00 90.25 116 SER A N 1
ATOM 868 C CA . SER A 1 116 ? -6.702 0.979 4.583 1.00 90.25 116 SER A CA 1
ATOM 869 C C . SER A 1 116 ? -7.440 1.775 5.664 1.00 90.25 116 SER A C 1
ATOM 871 O O . SER A 1 116 ? -8.604 2.126 5.483 1.00 90.25 116 SER A O 1
ATOM 873 N N . ILE A 1 117 ? -6.789 2.057 6.797 1.00 91.31 117 ILE A N 1
ATOM 874 C CA . ILE A 1 117 ? -7.400 2.792 7.922 1.00 91.31 117 ILE A CA 1
ATOM 875 C C . ILE A 1 117 ? -7.233 4.309 7.811 1.00 91.31 117 ILE A C 1
ATOM 877 O O . ILE A 1 117 ? -7.649 5.041 8.706 1.00 91.31 117 ILE A O 1
ATOM 881 N N . ARG A 1 118 ? -6.583 4.801 6.757 1.00 91.25 118 ARG A N 1
ATOM 882 C CA . ARG A 1 118 ? -6.364 6.231 6.557 1.00 91.25 118 ARG A CA 1
ATOM 883 C C . ARG A 1 118 ? -7.577 6.874 5.874 1.00 91.25 118 ARG A C 1
ATOM 885 O O . ARG A 1 118 ? -8.313 6.234 5.123 1.00 91.25 118 ARG A O 1
ATOM 892 N N . SER A 1 119 ? -7.752 8.170 6.119 1.00 92.00 119 SER A N 1
ATOM 893 C CA . SER A 1 119 ? -8.675 9.025 5.370 1.00 92.00 119 SER A CA 1
ATOM 894 C C . SER A 1 119 ? -7.922 9.924 4.392 1.00 92.00 119 SER A C 1
ATOM 896 O O . SER A 1 119 ? -6.787 10.343 4.645 1.00 92.00 119 SER A O 1
ATOM 898 N N . ASN A 1 120 ? -8.569 10.241 3.274 1.00 88.88 120 ASN A N 1
ATOM 899 C CA . ASN A 1 120 ? -8.083 11.228 2.317 1.00 88.88 120 ASN A CA 1
ATOM 900 C C . ASN A 1 120 ? -8.097 12.641 2.917 1.00 88.88 120 ASN A C 1
ATOM 902 O O . ASN A 1 120 ? -8.680 12.880 3.974 1.00 88.88 120 ASN A O 1
ATOM 906 N N . ARG A 1 121 ? -7.492 13.604 2.206 1.00 89.19 121 ARG A N 1
ATOM 907 C CA . ARG A 1 121 ? -7.509 15.030 2.593 1.00 89.19 121 ARG A CA 1
ATOM 908 C C . ARG A 1 121 ? -8.934 15.568 2.789 1.00 89.19 121 ARG A C 1
ATOM 910 O O . ARG A 1 121 ? -9.151 16.397 3.659 1.00 89.19 121 ARG A O 1
ATOM 917 N N . ASN A 1 122 ? -9.896 15.018 2.049 1.00 88.62 122 ASN A N 1
ATOM 918 C CA . ASN A 1 122 ? -11.316 15.376 2.116 1.00 88.62 122 ASN A CA 1
ATOM 919 C C . ASN A 1 122 ? -12.065 14.672 3.268 1.00 88.62 122 ASN A C 1
ATOM 921 O O . ASN A 1 122 ? -13.289 14.686 3.301 1.00 88.62 122 ASN A O 1
ATOM 925 N N . GLY A 1 123 ? -11.368 13.957 4.158 1.00 88.00 123 GLY A N 1
ATOM 926 C CA . GLY A 1 123 ? -11.970 13.209 5.269 1.00 88.00 123 GLY A CA 1
ATOM 927 C C . GLY A 1 123 ? -12.630 11.881 4.880 1.00 88.00 123 GLY A C 1
ATOM 928 O O . GLY A 1 123 ? -12.987 11.100 5.760 1.00 88.00 123 GLY A O 1
ATOM 929 N N . ILE A 1 124 ? -12.744 11.578 3.582 1.00 88.62 124 ILE A N 1
ATOM 930 C CA . ILE A 1 124 ? -13.325 10.322 3.092 1.00 88.62 124 ILE A CA 1
ATOM 931 C C . ILE A 1 124 ? -12.404 9.150 3.472 1.00 88.62 124 ILE A C 1
ATOM 933 O O . ILE A 1 124 ? -11.218 9.180 3.122 1.00 88.62 124 ILE A O 1
ATOM 937 N N . PRO A 1 125 ? -12.912 8.120 4.172 1.00 88.31 125 PRO A N 1
ATOM 938 C CA . PRO A 1 125 ? -12.115 6.959 4.543 1.00 88.31 125 PRO A CA 1
ATOM 939 C C . PRO A 1 125 ? -11.793 6.099 3.321 1.00 88.31 125 PRO A C 1
ATOM 941 O O . PRO A 1 125 ? -12.682 5.817 2.519 1.00 88.31 125 PRO A O 1
ATOM 944 N N . ILE A 1 126 ? -10.544 5.632 3.212 1.00 86.62 126 ILE A N 1
ATOM 945 C CA . ILE A 1 126 ? -10.124 4.729 2.127 1.00 86.62 126 ILE A CA 1
ATOM 946 C C . ILE A 1 126 ? -10.901 3.414 2.217 1.00 86.62 126 ILE A C 1
ATOM 948 O O . ILE A 1 126 ? -11.494 2.964 1.240 1.00 86.62 126 ILE A O 1
ATOM 952 N N . ASN A 1 127 ? -10.960 2.823 3.411 1.00 86.94 127 ASN A N 1
ATOM 953 C CA . ASN A 1 127 ? -11.797 1.665 3.680 1.00 86.94 127 ASN A CA 1
ATOM 954 C C . ASN A 1 127 ? -12.676 1.922 4.905 1.00 86.94 127 ASN A C 1
ATOM 956 O O . ASN A 1 127 ? -12.250 1.745 6.048 1.00 86.94 127 ASN A O 1
ATOM 960 N N . LYS A 1 128 ? -13.936 2.300 4.657 1.00 87.06 128 LYS A N 1
ATOM 961 C CA . LYS A 1 128 ? -14.922 2.584 5.710 1.00 87.06 128 LYS A CA 1
ATOM 962 C C . LYS A 1 128 ? -15.080 1.416 6.694 1.00 87.06 128 LYS A C 1
ATOM 964 O O . LYS A 1 128 ? -15.048 1.630 7.898 1.00 87.06 128 LYS A O 1
ATOM 969 N N . VAL A 1 129 ? -15.156 0.179 6.197 1.00 85.25 129 VAL A N 1
ATOM 970 C CA . VAL A 1 129 ? -15.367 -1.022 7.029 1.00 85.25 129 VAL A CA 1
ATOM 971 C C . VAL A 1 129 ? -14.178 -1.293 7.953 1.00 85.25 129 VAL A C 1
ATOM 973 O O . VAL A 1 129 ? -14.360 -1.658 9.116 1.00 85.25 129 VAL A O 1
ATOM 976 N N . LEU A 1 130 ? -12.949 -1.160 7.447 1.00 85.94 130 LEU A N 1
ATOM 977 C CA . LEU A 1 130 ? -11.748 -1.378 8.259 1.00 85.94 130 LEU A CA 1
ATOM 978 C C . LEU A 1 130 ? -11.500 -0.224 9.231 1.00 85.94 130 LEU A C 1
ATOM 980 O O . LEU A 1 130 ? -11.110 -0.483 10.371 1.00 85.94 130 LEU A O 1
ATOM 984 N N . LEU A 1 131 ? -11.780 1.017 8.824 1.00 88.50 131 LEU A N 1
ATOM 985 C CA . LEU A 1 131 ? -11.673 2.173 9.709 1.00 88.50 131 LEU A CA 1
ATOM 986 C C . LEU A 1 131 ? -12.677 2.089 10.867 1.00 88.50 131 LEU A C 1
ATOM 988 O O . LEU A 1 131 ? -12.284 2.261 12.019 1.00 88.50 131 LEU A O 1
ATOM 992 N N . GLU A 1 132 ? -13.941 1.758 10.594 1.00 87.50 132 GLU A N 1
ATOM 993 C CA . GLU A 1 132 ? -14.957 1.557 11.636 1.00 87.50 132 GLU A CA 1
ATOM 994 C C . GLU A 1 132 ? -14.553 0.433 12.597 1.00 87.50 132 GLU A C 1
ATOM 996 O O . GLU A 1 132 ? -14.641 0.590 13.815 1.00 87.50 132 GLU A O 1
ATOM 1001 N N . TYR A 1 133 ? -14.034 -0.686 12.077 1.00 84.88 133 TYR A N 1
ATOM 1002 C CA . TYR A 1 133 ? -13.539 -1.778 12.916 1.00 84.88 133 TYR A CA 1
ATOM 1003 C C . TYR A 1 133 ? -12.379 -1.334 13.821 1.00 84.88 133 TYR A C 1
ATOM 1005 O O . TYR A 1 133 ? -12.376 -1.678 15.008 1.00 84.88 133 TYR A O 1
ATOM 1013 N N . TYR A 1 134 ? -11.422 -0.572 13.280 1.00 86.81 134 TYR A N 1
ATOM 1014 C CA . TYR A 1 134 ? -10.300 -0.006 14.031 1.00 86.81 134 TYR A CA 1
ATOM 1015 C C . TYR A 1 134 ? -10.803 0.915 15.151 1.00 86.81 134 TYR A C 1
ATOM 1017 O O . TYR A 1 134 ? -10.450 0.731 16.315 1.00 86.81 134 TYR A O 1
ATOM 1025 N N . GLN A 1 135 ? -11.692 1.854 14.825 1.00 87.88 135 GLN A N 1
ATOM 1026 C CA . GLN A 1 135 ? -12.226 2.827 15.777 1.00 87.88 135 GLN A CA 1
ATOM 1027 C C . GLN A 1 135 ? -13.128 2.196 16.846 1.00 87.88 135 GLN A C 1
ATOM 1029 O O . GLN A 1 135 ? -13.101 2.639 17.990 1.00 87.88 135 GLN A O 1
ATOM 1034 N N . ALA A 1 136 ? -13.922 1.176 16.516 1.00 84.25 136 ALA A N 1
ATOM 1035 C CA . ALA A 1 136 ? -14.843 0.554 17.466 1.00 84.25 136 ALA A CA 1
ATOM 1036 C C . ALA A 1 136 ? -14.139 -0.414 18.431 1.00 84.25 136 ALA A C 1
ATOM 1038 O O . ALA A 1 136 ? -14.418 -0.409 19.626 1.00 84.25 136 ALA A O 1
ATOM 1039 N N . ASN A 1 137 ? -13.209 -1.238 17.933 1.00 77.75 137 ASN A N 1
ATOM 1040 C CA . ASN A 1 137 ? -12.675 -2.383 18.687 1.00 77.75 137 ASN A CA 1
ATOM 1041 C C . ASN A 1 137 ? -11.298 -2.142 19.323 1.00 77.75 137 ASN A C 1
ATOM 1043 O O . ASN A 1 137 ? -10.801 -3.002 20.063 1.00 77.75 137 ASN A O 1
ATOM 1047 N N . MET A 1 138 ? -10.654 -1.014 19.003 1.00 80.31 138 MET A N 1
ATOM 1048 C CA . MET A 1 138 ? -9.268 -0.741 19.398 1.00 80.31 138 MET A CA 1
ATOM 1049 C C . MET A 1 138 ? -9.100 0.515 20.259 1.00 80.31 138 MET A C 1
ATOM 1051 O O . MET A 1 138 ? -7.967 0.865 20.594 1.00 80.31 138 MET A O 1
ATOM 1055 N N . LYS A 1 139 ? -10.197 1.156 20.691 1.00 77.69 139 LYS A N 1
ATOM 1056 C CA . LYS A 1 139 ? -10.150 2.217 21.711 1.00 77.69 139 LYS A CA 1
ATOM 1057 C C . LYS A 1 139 ? -9.449 1.691 22.969 1.00 77.69 139 LYS A C 1
ATOM 1059 O O . LYS A 1 139 ? -9.828 0.655 23.507 1.00 77.69 139 LYS A O 1
ATOM 1064 N N . GLY A 1 140 ? -8.392 2.382 23.396 1.00 79.00 140 GLY A N 1
ATOM 1065 C CA . GLY A 1 140 ? -7.597 2.028 24.579 1.00 79.00 140 GLY A CA 1
ATOM 1066 C C . GLY A 1 140 ? -6.529 0.942 24.376 1.00 79.00 140 GLY A C 1
ATOM 1067 O O . GLY A 1 140 ? -5.811 0.627 25.321 1.00 79.00 140 GLY A O 1
ATOM 1068 N N . LYS A 1 141 ? -6.374 0.369 23.173 1.00 81.06 141 LYS A N 1
ATOM 1069 C CA . LYS A 1 141 ? -5.310 -0.614 22.884 1.00 81.06 141 LYS A CA 1
ATOM 1070 C C . LYS A 1 141 ? -4.069 0.050 22.290 1.00 81.06 141 LYS A C 1
ATOM 1072 O O . LYS A 1 141 ? -4.152 1.089 21.642 1.00 81.06 141 LYS A O 1
ATOM 1077 N N . LYS A 1 142 ? -2.904 -0.596 22.452 1.00 85.12 142 LYS A N 1
ATOM 1078 C CA . LYS A 1 142 ? -1.657 -0.142 21.812 1.00 85.12 142 LYS A CA 1
ATOM 1079 C C . LYS A 1 142 ? -1.831 -0.109 20.279 1.00 85.12 142 LYS A C 1
ATOM 1081 O O . LYS A 1 142 ? -2.306 -1.104 19.724 1.00 85.12 142 LYS A O 1
ATOM 1086 N N . PRO A 1 143 ? -1.380 0.947 19.573 1.00 84.62 143 PRO A N 1
ATOM 1087 C CA . PRO A 1 143 ? -1.567 1.082 18.122 1.00 84.62 143 PRO A CA 1
ATOM 1088 C C . PRO A 1 143 ? -1.029 -0.102 17.309 1.00 84.62 143 PRO A C 1
ATOM 1090 O O . PRO A 1 143 ? -1.659 -0.553 16.358 1.00 84.62 143 PRO A O 1
ATOM 1093 N N . GLN A 1 144 ? 0.107 -0.669 17.728 1.00 82.12 144 GLN A N 1
ATOM 1094 C CA . GLN A 1 144 ? 0.701 -1.842 17.078 1.00 82.12 144 GLN A CA 1
ATOM 1095 C C . GLN A 1 144 ? -0.221 -3.067 17.132 1.00 82.12 144 GLN A C 1
ATOM 1097 O O . GLN A 1 144 ? -0.367 -3.783 16.148 1.00 82.12 144 GLN A O 1
ATOM 1102 N N . ILE A 1 145 ? -0.885 -3.286 18.268 1.00 82.06 145 ILE A N 1
ATOM 1103 C CA . ILE A 1 145 ? -1.828 -4.393 18.450 1.00 82.06 145 ILE A CA 1
ATOM 1104 C C . ILE A 1 145 ? -3.057 -4.203 17.556 1.00 82.06 145 ILE A C 1
ATOM 1106 O O . ILE A 1 145 ? -3.532 -5.149 16.926 1.00 82.06 145 ILE A O 1
ATOM 1110 N N . ALA A 1 146 ? -3.553 -2.969 17.487 1.00 85.44 146 ALA A N 1
ATOM 1111 C CA . ALA A 1 146 ? -4.677 -2.610 16.640 1.00 85.44 146 ALA A CA 1
ATOM 1112 C C . ALA A 1 146 ? -4.364 -2.856 15.154 1.00 85.44 146 ALA A C 1
ATOM 1114 O O . ALA A 1 146 ? -5.169 -3.460 14.447 1.00 85.44 146 ALA A O 1
ATOM 1115 N N . LEU A 1 147 ? -3.163 -2.482 14.703 1.00 87.38 147 LEU A N 1
ATOM 1116 C CA . LEU A 1 147 ? -2.698 -2.737 13.338 1.00 87.38 147 LEU A CA 1
ATOM 1117 C C . LEU A 1 147 ? -2.574 -4.229 13.029 1.00 87.38 147 LEU A C 1
ATOM 1119 O O . LEU A 1 147 ? -3.005 -4.657 11.964 1.00 87.38 147 LEU A O 1
ATOM 1123 N N . VAL A 1 148 ? -2.066 -5.043 13.958 1.00 84.88 148 VAL A N 1
ATOM 1124 C CA . VAL A 1 148 ? -2.002 -6.504 13.772 1.00 84.88 148 VAL A CA 1
ATOM 1125 C C . VAL A 1 148 ? -3.399 -7.109 13.592 1.00 84.88 148 VAL A C 1
ATOM 1127 O O . VAL A 1 148 ? -3.586 -7.973 12.737 1.00 84.88 148 VAL A O 1
ATOM 1130 N N . ALA A 1 149 ? -4.401 -6.627 14.332 1.00 83.81 149 ALA A N 1
ATOM 1131 C CA . ALA A 1 149 ? -5.784 -7.072 14.153 1.00 83.81 149 ALA A CA 1
ATOM 1132 C C . ALA A 1 149 ? -6.352 -6.689 12.771 1.00 83.81 149 ALA A C 1
ATOM 1134 O O . ALA A 1 149 ? -7.066 -7.483 12.158 1.00 83.81 149 ALA A O 1
ATOM 1135 N N . ILE A 1 150 ? -6.003 -5.506 12.253 1.00 87.75 150 ILE A N 1
ATOM 1136 C CA . ILE A 1 150 ? -6.370 -5.080 10.894 1.00 87.75 150 ILE A CA 1
ATOM 1137 C C . ILE A 1 150 ? -5.677 -5.942 9.838 1.00 87.75 150 ILE A C 1
ATOM 1139 O O . ILE A 1 150 ? -6.345 -6.427 8.928 1.00 87.75 150 ILE A O 1
ATOM 1143 N N . ILE A 1 151 ? -4.373 -6.193 9.987 1.00 87.88 151 ILE A N 1
ATOM 1144 C CA . ILE A 1 151 ? -3.606 -7.074 9.096 1.00 87.88 151 ILE A CA 1
ATOM 1145 C C . ILE A 1 151 ? -4.262 -8.452 9.022 1.00 87.88 151 ILE A C 1
ATOM 1147 O O . ILE A 1 151 ? -4.475 -8.966 7.931 1.00 87.88 151 ILE A O 1
ATOM 1151 N N . HIS A 1 152 ? -4.655 -9.027 10.160 1.00 83.62 152 HIS A N 1
ATOM 1152 C CA . HIS A 1 152 ? -5.336 -10.322 10.185 1.00 83.62 152 HIS A CA 1
ATOM 1153 C C . HIS A 1 152 ? -6.647 -10.307 9.380 1.00 83.62 152 HIS A C 1
ATOM 1155 O O . HIS A 1 152 ? -6.953 -11.247 8.649 1.00 83.62 152 HIS A O 1
ATOM 1161 N N . LYS A 1 153 ? -7.408 -9.211 9.459 1.00 84.75 153 LYS A N 1
ATOM 1162 C CA . LYS A 1 153 ? -8.649 -9.033 8.693 1.00 84.75 153 LYS A CA 1
ATOM 1163 C C . LYS A 1 153 ? -8.384 -8.912 7.189 1.00 84.75 153 LYS A C 1
ATOM 1165 O O . LYS A 1 153 ? -9.105 -9.516 6.403 1.00 84.75 153 LYS A O 1
ATOM 1170 N N . ILE A 1 154 ? -7.334 -8.186 6.807 1.00 86.56 154 ILE A N 1
ATOM 1171 C CA . ILE A 1 154 ? -6.895 -8.019 5.413 1.00 86.56 154 ILE A CA 1
ATOM 1172 C C . ILE A 1 154 ? -6.413 -9.344 4.823 1.00 86.56 154 ILE A C 1
ATOM 1174 O O . ILE A 1 154 ? -6.806 -9.686 3.716 1.00 86.56 154 ILE A O 1
ATOM 1178 N N . ILE A 1 155 ? -5.636 -10.126 5.575 1.00 84.38 155 ILE A N 1
ATOM 1179 C CA . ILE A 1 155 ? -5.189 -11.458 5.148 1.00 84.38 155 ILE A CA 1
ATOM 1180 C C . ILE A 1 155 ? -6.396 -12.347 4.815 1.00 84.38 155 ILE A C 1
ATOM 1182 O O . ILE A 1 155 ? -6.422 -12.986 3.767 1.00 84.38 155 ILE A O 1
ATOM 1186 N N . ASN A 1 156 ? -7.432 -12.339 5.657 1.00 81.00 156 ASN A N 1
ATOM 1187 C CA . ASN A 1 156 ? -8.652 -13.104 5.389 1.00 81.00 156 ASN A CA 1
ATOM 1188 C C . ASN A 1 156 ? -9.409 -12.586 4.154 1.00 81.00 156 ASN A C 1
ATOM 1190 O O . ASN A 1 156 ? -10.013 -13.383 3.440 1.00 81.00 156 ASN A O 1
ATOM 1194 N N . TYR A 1 157 ? -9.369 -11.276 3.877 1.00 84.38 157 TYR A N 1
ATOM 1195 C CA . TYR A 1 157 ? -9.906 -10.715 2.631 1.00 84.38 157 TYR A CA 1
ATOM 1196 C C . TYR A 1 157 ? -9.135 -11.219 1.417 1.00 84.38 157 TYR A C 1
ATOM 1198 O O . TYR A 1 157 ? -9.763 -11.685 0.471 1.00 84.38 157 TYR A O 1
ATOM 1206 N N . PHE A 1 158 ? -7.803 -11.191 1.468 1.00 84.00 158 PHE A N 1
ATOM 1207 C CA . PHE A 1 158 ? -6.951 -11.690 0.390 1.00 84.00 158 PHE A CA 1
ATOM 1208 C C . PHE A 1 158 ? -7.226 -13.165 0.112 1.00 84.00 158 PHE A C 1
ATOM 1210 O O . PHE A 1 158 ? -7.548 -13.514 -1.016 1.00 84.00 158 PHE A O 1
ATOM 1217 N N . PHE A 1 159 ? -7.206 -14.022 1.136 1.00 79.69 159 PHE A N 1
ATOM 1218 C CA . PHE A 1 159 ? -7.484 -15.446 0.949 1.00 79.69 159 PHE A CA 1
ATOM 1219 C C . PHE A 1 159 ? -8.886 -15.715 0.403 1.00 79.69 159 PHE A C 1
ATOM 1221 O O . PHE A 1 159 ? -9.044 -16.589 -0.442 1.00 79.69 159 PHE A O 1
ATOM 1228 N N . ALA A 1 160 ? -9.905 -14.979 0.850 1.00 78.81 160 ALA A N 1
ATOM 1229 C CA . ALA A 1 160 ? -11.259 -15.153 0.333 1.00 78.81 160 ALA A CA 1
ATOM 1230 C C . ALA A 1 160 ? -11.379 -14.726 -1.138 1.00 78.81 160 ALA A C 1
ATOM 1232 O O . ALA A 1 160 ? -11.993 -15.437 -1.927 1.00 78.81 160 ALA A O 1
ATOM 1233 N N . VAL A 1 161 ? -10.779 -13.592 -1.505 1.00 82.94 161 VAL A N 1
ATOM 1234 C CA . VAL A 1 161 ? -10.783 -13.065 -2.878 1.00 82.94 161 VAL A CA 1
ATOM 1235 C C . VAL A 1 161 ? -10.015 -13.986 -3.822 1.00 82.94 161 VAL A C 1
ATOM 1237 O O . VAL A 1 161 ? -10.539 -14.351 -4.869 1.00 82.94 161 VAL A O 1
ATOM 1240 N N . LEU A 1 162 ? -8.820 -14.422 -3.420 1.00 81.69 162 LEU A N 1
ATOM 1241 C CA . LEU A 1 162 ? -7.981 -15.321 -4.211 1.00 81.69 162 LEU A CA 1
ATOM 1242 C C . LEU A 1 162 ? -8.585 -16.724 -4.335 1.00 81.69 162 LEU A C 1
ATOM 1244 O O . LEU A 1 162 ? -8.521 -17.332 -5.396 1.00 81.69 162 LEU A O 1
ATOM 1248 N N . ARG A 1 163 ? -9.208 -17.255 -3.277 1.00 78.31 163 ARG A N 1
ATOM 1249 C CA . ARG A 1 163 ? -9.846 -18.578 -3.335 1.00 78.31 163 ARG A CA 1
ATOM 1250 C C . ARG A 1 163 ? -11.091 -18.581 -4.216 1.00 78.31 163 ARG A C 1
ATOM 1252 O O . ARG A 1 163 ? -11.322 -19.547 -4.932 1.00 78.31 163 ARG A O 1
ATOM 1259 N N . ASN A 1 164 ? -11.905 -17.532 -4.123 1.00 78.81 164 ASN A N 1
ATOM 1260 C CA . ASN A 1 164 ? -13.163 -17.457 -4.859 1.00 78.81 164 ASN A CA 1
ATOM 1261 C C . ASN A 1 164 ? -12.984 -16.884 -6.270 1.00 78.81 164 ASN A C 1
ATOM 1263 O O . ASN A 1 164 ? -13.922 -16.962 -7.053 1.00 78.81 164 ASN A O 1
ATOM 1267 N N . GLN A 1 165 ? -11.814 -16.313 -6.588 1.00 81.88 165 GLN A N 1
ATOM 1268 C CA . GLN A 1 165 ? -11.540 -15.634 -7.861 1.00 81.88 165 GLN A CA 1
ATOM 1269 C C . GLN A 1 165 ? -12.585 -14.545 -8.168 1.00 81.88 165 GLN A C 1
ATOM 1271 O O . GLN A 1 165 ? -13.053 -14.372 -9.290 1.00 81.88 165 GLN A O 1
ATOM 1276 N N . THR A 1 166 ? -12.985 -13.802 -7.132 1.00 79.00 166 THR A N 1
ATOM 1277 C CA . THR A 1 166 ? -14.037 -12.778 -7.212 1.00 79.00 166 THR A CA 1
ATOM 1278 C C . THR A 1 166 ? -13.577 -11.465 -6.604 1.00 79.00 166 THR A C 1
ATOM 1280 O O . THR A 1 166 ? -13.048 -11.455 -5.489 1.00 79.00 166 THR A O 1
ATOM 1283 N N . ARG A 1 167 ? -13.876 -10.345 -7.275 1.00 74.81 167 ARG A N 1
ATOM 1284 C CA . ARG A 1 167 ? -13.662 -8.992 -6.734 1.00 74.81 167 ARG A CA 1
ATOM 1285 C C . ARG A 1 167 ? -14.419 -8.800 -5.418 1.00 74.81 167 ARG A C 1
ATOM 1287 O O . ARG A 1 167 ? -15.512 -9.334 -5.226 1.00 74.81 167 ARG A O 1
ATOM 1294 N N . LEU A 1 168 ? -13.850 -8.009 -4.510 1.00 66.56 168 LEU A N 1
ATOM 1295 C CA . LEU A 1 168 ? -14.411 -7.806 -3.176 1.00 66.56 168 LEU A CA 1
ATOM 1296 C C . LEU A 1 168 ? -15.752 -7.053 -3.238 1.00 66.56 168 LEU A C 1
ATOM 1298 O O . LEU A 1 168 ? -15.796 -5.834 -3.386 1.00 66.56 168 LEU A O 1
ATOM 1302 N N . SER A 1 169 ? -16.854 -7.784 -3.073 1.00 64.50 169 SER A N 1
ATOM 1303 C CA . SER A 1 169 ? -18.206 -7.228 -2.995 1.00 64.50 169 SER A CA 1
ATOM 1304 C C . SER A 1 169 ? -18.674 -7.053 -1.542 1.00 64.50 169 SER A C 1
ATOM 1306 O O . SER A 1 169 ? -18.135 -7.649 -0.600 1.00 64.50 169 SER A O 1
ATOM 1308 N N . LYS A 1 170 ? -19.732 -6.251 -1.336 1.00 63.47 170 LYS A N 1
ATOM 1309 C CA . LYS A 1 170 ? -20.393 -6.097 -0.021 1.00 63.47 170 LYS A CA 1
ATOM 1310 C C . LYS A 1 170 ? -20.863 -7.444 0.553 1.00 63.47 170 LYS A C 1
ATOM 1312 O O . LYS A 1 170 ? -20.895 -7.615 1.772 1.00 63.47 170 LYS A O 1
ATOM 1317 N N . GLU A 1 171 ? -21.188 -8.402 -0.309 1.00 58.66 171 GLU A N 1
ATOM 1318 C CA . GLU A 1 171 ? -21.645 -9.743 0.063 1.00 58.66 171 GLU A CA 1
ATOM 1319 C C . GLU A 1 171 ? -20.502 -10.605 0.603 1.00 58.66 171 GLU A C 1
ATOM 1321 O O . GLU A 1 171 ? -20.633 -11.202 1.674 1.00 58.66 171 GLU A O 1
ATOM 1326 N N . ILE A 1 172 ? -19.341 -10.579 -0.058 1.00 60.19 172 ILE A N 1
ATOM 1327 C CA . ILE A 1 172 ? -18.127 -11.261 0.410 1.00 60.19 172 ILE A CA 1
ATOM 1328 C C . ILE A 1 172 ? -17.668 -10.667 1.745 1.00 60.19 172 ILE A C 1
ATOM 1330 O O . ILE A 1 172 ? -17.353 -11.401 2.682 1.00 60.19 172 ILE A O 1
ATOM 1334 N N . LEU A 1 173 ? -17.719 -9.339 1.897 1.00 65.75 173 LEU A N 1
ATOM 1335 C CA . LEU A 1 173 ? -17.451 -8.680 3.178 1.00 65.75 173 LEU A CA 1
ATOM 1336 C C . LEU A 1 173 ? -18.388 -9.176 4.288 1.00 65.75 173 LEU A C 1
ATOM 1338 O O . LEU A 1 173 ? -17.944 -9.411 5.415 1.00 65.75 173 LEU A O 1
ATOM 1342 N N . ARG A 1 174 ? -19.678 -9.365 3.992 1.00 62.34 174 ARG A N 1
ATOM 1343 C CA . ARG A 1 174 ? -20.655 -9.904 4.949 1.00 62.34 174 ARG A CA 1
ATOM 1344 C C . ARG A 1 174 ? -20.342 -11.359 5.312 1.00 62.34 174 ARG A C 1
ATOM 1346 O O . ARG A 1 174 ? -20.402 -11.700 6.494 1.00 62.34 174 ARG A O 1
ATOM 1353 N N . TYR A 1 175 ? -19.949 -12.179 4.337 1.00 59.16 175 TYR A N 1
ATOM 1354 C CA . TYR A 1 175 ? -19.528 -13.567 4.543 1.00 59.16 175 TYR A CA 1
ATOM 1355 C C . TYR A 1 175 ? -18.284 -13.662 5.438 1.00 59.16 175 TYR A C 1
ATOM 1357 O O . TYR A 1 175 ? -18.313 -14.329 6.469 1.00 59.16 175 TYR A O 1
ATOM 1365 N N . ILE A 1 176 ? -17.223 -12.908 5.138 1.00 61.69 176 ILE A N 1
ATOM 1366 C CA . ILE A 1 176 ? -15.972 -12.941 5.910 1.00 61.69 176 ILE A CA 1
ATOM 1367 C C . ILE A 1 176 ? -16.189 -12.426 7.339 1.00 61.69 176 ILE A C 1
ATOM 1369 O O . ILE A 1 176 ? -15.727 -13.040 8.301 1.00 61.69 176 ILE A O 1
ATOM 1373 N N . ASN A 1 177 ? -16.942 -11.335 7.511 1.00 64.88 177 ASN A N 1
ATOM 1374 C CA . ASN A 1 177 ? -17.262 -10.818 8.846 1.00 64.88 177 ASN A CA 1
ATOM 1375 C C . ASN A 1 177 ? -18.097 -11.815 9.679 1.00 64.88 177 ASN A C 1
ATOM 1377 O O . ASN A 1 177 ? -18.010 -11.800 10.908 1.00 64.88 177 ASN A O 1
ATOM 1381 N N . LYS A 1 178 ? -18.882 -12.690 9.033 1.00 59.91 178 LYS A N 1
ATOM 1382 C CA . LYS A 1 178 ? -19.632 -13.772 9.689 1.00 59.91 178 LYS A CA 1
ATOM 1383 C C . LYS A 1 178 ? -18.732 -14.970 10.024 1.00 59.91 178 LYS A C 1
ATOM 1385 O O . LYS A 1 178 ? -18.819 -15.484 11.135 1.00 59.91 178 LYS A O 1
ATOM 1390 N N . CYS A 1 179 ? -17.855 -15.382 9.108 1.00 46.25 179 CYS A N 1
ATOM 1391 C CA . CYS A 1 179 ? -16.981 -16.551 9.262 1.00 46.25 179 CYS A CA 1
ATOM 1392 C C . CYS A 1 179 ? -15.829 -16.337 10.258 1.00 46.25 179 CYS A C 1
ATOM 1394 O O . CYS A 1 179 ? -15.471 -17.260 10.985 1.00 46.25 179 CYS A O 1
ATOM 1396 N N . PHE A 1 180 ? -15.279 -15.123 10.356 1.00 55.84 180 PHE A N 1
ATOM 1397 C CA . PHE A 1 180 ? -14.096 -14.830 11.182 1.00 55.84 180 PHE A CA 1
ATOM 1398 C C . PHE A 1 180 ? -14.421 -14.010 12.438 1.00 55.84 180 PHE A C 1
ATOM 1400 O O . PHE A 1 180 ? -13.601 -13.248 12.943 1.00 55.84 180 PHE A O 1
ATOM 1407 N N . ARG A 1 181 ? -15.629 -14.193 12.982 1.00 52.22 181 ARG A N 1
ATOM 1408 C CA . ARG A 1 181 ? -16.176 -13.446 14.129 1.00 52.22 181 ARG A CA 1
ATOM 1409 C C . ARG A 1 181 ? -15.512 -13.748 15.483 1.00 52.22 181 ARG A C 1
ATOM 1411 O O . ARG A 1 181 ? -15.953 -13.218 16.501 1.00 52.22 181 ARG A O 1
ATOM 1418 N N . LYS A 1 182 ? -14.491 -14.613 15.539 1.00 51.94 182 LYS A N 1
ATOM 1419 C CA . LYS A 1 182 ? -13.814 -14.940 16.802 1.00 51.94 182 LYS A CA 1
ATOM 1420 C C . LYS A 1 182 ? -13.003 -13.723 17.273 1.00 51.94 182 LYS A C 1
ATOM 1422 O O . LYS A 1 182 ? -12.197 -13.202 16.503 1.00 51.94 182 LYS A O 1
ATOM 1427 N N . PRO A 1 183 ? -13.189 -13.252 18.517 1.00 47.53 183 PRO A N 1
ATOM 1428 C CA . PRO A 1 183 ? -12.424 -12.121 19.019 1.00 47.53 183 PRO A CA 1
ATOM 1429 C C . PRO A 1 183 ? -10.940 -12.500 19.126 1.00 47.53 183 PRO A C 1
ATOM 1431 O O . PRO A 1 183 ? -10.591 -13.445 19.830 1.00 47.53 183 PRO A O 1
ATOM 1434 N N . LEU A 1 184 ? -10.061 -11.720 18.478 1.00 49.47 184 LEU A N 1
ATOM 1435 C CA . LEU A 1 184 ? -8.593 -11.820 18.610 1.00 49.47 184 LEU A CA 1
ATOM 1436 C C . LEU A 1 184 ? -8.101 -11.601 20.055 1.00 49.47 184 LEU A C 1
ATOM 1438 O O . LEU A 1 184 ? -6.933 -11.823 20.352 1.00 49.47 184 LEU A O 1
ATOM 1442 N N . PHE A 1 185 ? -8.978 -11.147 20.954 1.00 44.88 185 PHE A N 1
ATOM 1443 C CA . PHE A 1 185 ? -8.683 -10.857 22.350 1.00 44.88 185 PHE A CA 1
ATOM 1444 C C . PHE A 1 185 ? -9.788 -11.413 23.257 1.00 44.88 185 PHE A C 1
ATOM 1446 O O . PHE A 1 185 ? -10.916 -10.926 23.211 1.00 44.88 185 PHE A O 1
ATOM 1453 N N . LYS A 1 186 ? -9.458 -12.381 24.122 1.00 42.50 186 LYS A N 1
ATOM 1454 C CA . LYS A 1 186 ? -10.227 -12.707 25.340 1.00 42.50 186 LYS A CA 1
ATOM 1455 C C . LYS A 1 186 ? -9.398 -12.225 26.521 1.00 42.50 186 LYS A C 1
ATOM 1457 O O . LYS A 1 186 ? -8.201 -12.495 26.563 1.00 42.50 186 LYS A O 1
ATOM 1462 N N . GLN A 1 187 ? -10.035 -11.538 27.471 1.00 41.97 187 GLN A N 1
ATOM 1463 C CA . GLN A 1 187 ? -9.426 -11.191 28.765 1.00 41.97 187 GLN A CA 1
ATOM 1464 C C . GLN A 1 187 ? -8.042 -10.514 28.634 1.00 41.97 187 GLN A C 1
ATOM 1466 O O . GLN A 1 187 ? -7.073 -10.906 29.274 1.00 41.97 187 GLN A O 1
ATOM 1471 N N . GLY A 1 188 ? -7.916 -9.527 27.739 1.00 43.34 188 GLY A N 1
ATOM 1472 C CA . GLY A 1 188 ? -6.693 -8.721 27.613 1.00 43.34 188 GLY A CA 1
ATOM 1473 C C . GLY A 1 188 ? -5.475 -9.415 26.983 1.00 43.34 188 GLY A C 1
ATOM 1474 O O . GLY A 1 188 ? -4.458 -8.755 26.780 1.00 43.34 188 GLY A O 1
ATOM 1475 N N . ARG A 1 189 ? -5.555 -10.699 26.608 1.00 36.47 189 ARG A N 1
ATOM 1476 C CA . ARG A 1 189 ? -4.474 -11.416 25.910 1.00 36.47 189 ARG A CA 1
ATOM 1477 C C . ARG A 1 189 ? -4.789 -11.581 24.425 1.00 36.47 189 ARG A C 1
ATOM 1479 O O . ARG A 1 189 ? -5.917 -11.916 24.063 1.00 36.47 189 ARG A O 1
ATOM 1486 N N . LEU A 1 190 ? -3.785 -11.337 23.575 1.00 43.00 190 LEU A N 1
ATOM 1487 C CA . LEU A 1 190 ? -3.845 -11.646 22.144 1.00 43.00 190 LEU A CA 1
ATOM 1488 C C . LEU A 1 190 ? -3.984 -13.164 22.011 1.00 43.00 190 LEU A C 1
ATOM 1490 O O . LEU A 1 190 ? -3.058 -13.910 22.325 1.00 43.00 190 LEU A O 1
ATOM 1494 N N . ILE A 1 191 ? -5.151 -13.621 21.573 1.00 45.00 191 ILE A N 1
ATOM 1495 C CA . ILE A 1 191 ? -5.376 -15.018 21.244 1.00 45.00 191 ILE A CA 1
ATOM 1496 C C . ILE A 1 191 ? -4.741 -15.249 19.872 1.00 45.00 191 ILE A C 1
ATOM 1498 O O . ILE A 1 191 ? -5.371 -15.051 18.834 1.00 45.00 191 ILE A O 1
ATOM 1502 N N . ILE A 1 192 ? -3.473 -15.651 19.857 1.00 38.69 192 ILE A N 1
ATOM 1503 C CA . ILE A 1 192 ? -2.819 -16.141 18.642 1.00 38.69 192 ILE A CA 1
ATOM 1504 C C . ILE A 1 192 ? -3.357 -17.557 18.384 1.00 38.69 192 ILE A C 1
ATOM 1506 O O . ILE A 1 192 ? -2.749 -18.540 18.793 1.00 38.69 192 ILE A O 1
ATOM 1510 N N . PHE A 1 193 ? -4.519 -17.686 17.738 1.00 39.41 193 PHE A N 1
ATOM 1511 C CA . PHE A 1 193 ? -4.941 -18.965 17.160 1.00 39.41 193 PHE A CA 1
ATOM 1512 C C . PHE A 1 193 ? -4.564 -19.004 15.676 1.00 39.41 193 PHE A C 1
ATOM 1514 O O . PHE A 1 193 ? -5.228 -18.419 14.828 1.00 39.41 193 PHE A O 1
ATOM 1521 N N . ARG A 1 194 ? -3.448 -19.694 15.413 1.00 36.59 194 ARG A N 1
ATOM 1522 C CA . ARG A 1 194 ? -3.328 -20.802 14.452 1.00 36.59 194 ARG A CA 1
ATOM 1523 C C . ARG A 1 194 ? -4.140 -20.657 13.158 1.00 36.59 194 ARG A C 1
ATOM 1525 O O . ARG A 1 194 ? -5.152 -21.321 12.996 1.00 36.59 194 ARG A O 1
ATOM 1532 N N . PHE A 1 195 ? -3.642 -19.829 12.248 1.00 32.31 195 PHE A N 1
ATOM 1533 C CA . PHE A 1 195 ? -3.757 -20.023 10.800 1.00 32.31 195 PHE A CA 1
ATOM 1534 C C . PHE A 1 195 ? -2.489 -19.464 10.154 1.00 32.31 195 PHE A C 1
ATOM 1536 O O . PHE A 1 195 ? -2.440 -18.332 9.678 1.00 32.31 195 PHE A O 1
ATOM 1543 N N . LEU A 1 196 ? -1.445 -20.274 10.297 1.00 35.72 196 LEU A N 1
ATOM 1544 C CA . LEU A 1 196 ? -0.199 -20.353 9.549 1.00 35.72 196 LEU A CA 1
ATOM 1545 C C . LEU A 1 196 ? 0.351 -21.769 9.785 1.00 35.72 196 LEU A C 1
ATOM 1547 O O . LEU A 1 196 ? 0.181 -22.263 10.929 1.00 35.72 196 LEU A O 1
#

InterPro domains:
  IPR003346 Transposase IS116/IS110/IS902, C-terminal [PF02371] (85-121)
  IPR047650 Transposase IS110-like [PTHR33055] (21-167)